Protein AF-F0NGL4-F1 (afdb_monomer)

Sequence (274 aa):
MTRKDKPEYKRVAITIPNTVNWRFNKVSLGVLTHKSWAEIPLKSTKQFIHCVYNGWKVSQQLRLRLVGRKVLVWLTFEKEVEVESRDGNYLSIDVNENNITVAIFEDFKLKELRRYETRLGKIVAKYSSFCNLLSVVSGNYVKKLKERAINALNIAKNTSYLNWKVFLAEQAVHLYVKVVYNELIGDKLRGHQIRGLIGQLALELEKNGFTEEVKKLKDFIVRNRDTLLLLEESYVGSRYSEEDLEEAFTNDAIKVVIELINLLEEVAKSVKLG

Mean predicted aligned error: 18.47 Å

Secondary structure (DSSP, 8-state):
-----S---S--EEEE-SGGGEEE-SSEEEEE-SSSEEEEEPPP-HHHHHHHHTTPEEEEEEEEEEETTEEEEEEEEE--------SS-EEEEEEETTEEEEEEEETTEEEEEEEEE-THHHHHHHHHHHHHHHTTSTHHHHHHHHHHHHHHHHHHHH-S-HHHHHHHHHHHHHHHHHHHHHHHHSS----S-HHHHHHHHHHHHHHTT-HHHHHHHHHHHHHTHHHHHHHHHHHHHHHH-SSPPPHHHHHHHHHHHHHHHHHHHHHHHHHHH-

Foldseek 3Di:
DDDDPDDDDPKDKDKDQFCPQWDDDLQWIWGHDPVGTDTGGDDDDPVSVCLVPVQWDWDGMWMWIDDPPDIDTDTDTDHDDDDPDDQDWDWDWDDDQFWIWTFIDHPNHGPDIDIDGHPNVVVVVVVVVVVLVVCVCVPVVLVVLLVQLVVLLVCLVPDPALLSNLQSLLSSLQSLLQSLCCLQVVDGQDDRQSLVSLVVSLVVCVVVPVVVLSVVSVVLCVVCVVLSVVSSCSNCCSPPPPDGDDPVSSVSNSVSSVVSSVSSVVSSVVSVVD

Radius of gyration: 25.65 Å; Cα contacts (8 Å, |Δi|>4): 329; chains: 1; bounding box: 41×70×64 Å

Nearest PDB structures (foldseek):
  7uwa-assembly1_E  TM=2.187E-01  e=6.803E+00  Citrus x limon

Organism: Saccharolobus islandicus (strain REY15A) (NCBI:txid930945)

pLDDT: mean 76.84, std 15.89, range [34.0, 97.75]

Structure (mmCIF, N/CA/C/O backbone):
data_AF-F0NGL4-F1
#
_entry.id   AF-F0NGL4-F1
#
loop_
_atom_site.group_PDB
_atom_site.id
_atom_site.type_symbol
_atom_site.label_atom_id
_atom_site.label_alt_id
_atom_site.label_comp_id
_atom_site.label_asym_id
_atom_site.label_entity_id
_atom_site.label_seq_id
_atom_site.pdbx_PDB_ins_code
_atom_site.Cartn_x
_atom_site.Cartn_y
_atom_site.Cartn_z
_atom_site.occupancy
_atom_site.B_iso_or_equiv
_atom_site.auth_seq_id
_atom_site.auth_comp_id
_atom_site.auth_asym_id
_atom_site.auth_atom_id
_atom_site.pdbx_PDB_model_num
ATOM 1 N N . MET A 1 1 ? -17.348 9.250 -38.512 1.00 35.72 1 MET A N 1
ATOM 2 C CA . MET A 1 1 ? -17.177 8.763 -37.123 1.00 35.72 1 MET A CA 1
ATOM 3 C C . MET A 1 1 ? -17.418 7.259 -37.102 1.00 35.72 1 MET A C 1
ATOM 5 O O . MET A 1 1 ? -18.562 6.828 -37.101 1.00 35.72 1 MET A O 1
ATOM 9 N N . THR A 1 2 ? -16.365 6.451 -37.184 1.00 36.50 2 THR A N 1
ATOM 10 C CA . THR A 1 2 ? -16.463 4.983 -37.221 1.00 36.50 2 THR A CA 1
ATOM 11 C C . THR A 1 2 ? -16.645 4.453 -35.798 1.00 36.50 2 THR A C 1
ATOM 13 O O . THR A 1 2 ? -15.707 4.465 -35.001 1.00 36.50 2 THR A O 1
ATOM 16 N N . ARG A 1 3 ? -17.868 4.029 -35.458 1.00 37.91 3 ARG A N 1
ATOM 17 C CA . ARG A 1 3 ? -18.163 3.300 -34.215 1.00 37.91 3 ARG A CA 1
ATOM 18 C C . ARG A 1 3 ? -17.377 1.983 -34.228 1.00 37.91 3 ARG A C 1
ATOM 20 O O . ARG A 1 3 ? -17.515 1.196 -35.157 1.00 37.91 3 ARG A O 1
ATOM 27 N N . LYS A 1 4 ? -16.528 1.750 -33.223 1.00 40.75 4 LYS A N 1
ATOM 28 C CA . LYS A 1 4 ? -15.915 0.435 -32.991 1.00 40.75 4 LYS A CA 1
ATOM 29 C C . LYS A 1 4 ? -16.924 -0.441 -32.241 1.00 40.75 4 LYS A C 1
ATOM 31 O O . LYS A 1 4 ? -17.132 -0.242 -31.052 1.00 40.75 4 LYS A O 1
ATOM 36 N N . ASP A 1 5 ? -17.504 -1.418 -32.935 1.00 44.91 5 ASP A N 1
ATOM 37 C CA . ASP A 1 5 ? -18.510 -2.384 -32.443 1.00 44.91 5 ASP A CA 1
ATOM 38 C C . ASP A 1 5 ? -17.991 -3.437 -31.440 1.00 44.91 5 ASP A C 1
ATOM 40 O O . ASP A 1 5 ? -18.655 -4.439 -31.180 1.00 44.91 5 ASP A O 1
ATOM 44 N N . LYS A 1 6 ? -16.790 -3.273 -30.871 1.00 39.03 6 LYS A N 1
ATOM 45 C CA . LYS A 1 6 ? -16.205 -4.278 -29.969 1.00 39.03 6 LYS A CA 1
ATOM 46 C C . LYS A 1 6 ? -15.863 -3.666 -28.612 1.00 39.03 6 LYS A C 1
ATOM 48 O O . LYS A 1 6 ? -15.222 -2.615 -28.587 1.00 39.03 6 LYS A O 1
ATOM 53 N N . PRO A 1 7 ? -16.250 -4.310 -27.494 1.00 42.69 7 PRO A N 1
ATOM 54 C CA . PRO A 1 7 ? -15.932 -3.818 -26.161 1.00 42.69 7 PRO A CA 1
ATOM 55 C C . PRO A 1 7 ? -14.415 -3.751 -25.951 1.00 42.69 7 PRO A C 1
ATOM 57 O O . PRO A 1 7 ? -13.681 -4.694 -26.253 1.00 42.69 7 PRO A O 1
ATOM 60 N N . GLU A 1 8 ? -13.937 -2.631 -25.409 1.00 45.31 8 GLU A N 1
ATOM 61 C CA . GLU A 1 8 ? -12.550 -2.501 -24.965 1.00 45.31 8 GLU A CA 1
ATOM 62 C C . GLU A 1 8 ? -12.368 -3.207 -23.619 1.00 45.31 8 GLU A C 1
ATOM 64 O O . GLU A 1 8 ? -12.746 -2.709 -22.555 1.00 45.31 8 GLU A O 1
ATOM 69 N N . TYR A 1 9 ? -11.757 -4.388 -23.653 1.00 50.78 9 TYR A N 1
ATOM 70 C CA . TYR A 1 9 ? -11.413 -5.127 -22.446 1.00 50.78 9 TYR A CA 1
ATOM 71 C C . TYR A 1 9 ? -10.191 -4.499 -21.762 1.00 50.78 9 TYR A C 1
ATOM 73 O O . TYR A 1 9 ? -9.049 -4.726 -22.155 1.00 50.78 9 TYR A O 1
ATOM 81 N N . LYS A 1 10 ? -10.417 -3.717 -20.699 1.00 46.34 10 LYS A N 1
ATOM 82 C CA . LYS A 1 10 ? -9.337 -3.032 -19.956 1.00 46.34 10 LYS A CA 1
ATOM 83 C C . LYS A 1 10 ? -8.496 -3.963 -19.070 1.00 46.34 10 LYS A C 1
ATOM 85 O O . LYS A 1 10 ? -7.391 -3.590 -18.679 1.00 46.34 10 LYS A O 1
ATOM 90 N N . ARG A 1 11 ? -9.015 -5.143 -18.700 1.00 50.38 11 ARG A N 1
ATOM 91 C CA . ARG A 1 11 ? -8.323 -6.177 -17.904 1.00 50.38 11 ARG A CA 1
ATOM 92 C C . ARG A 1 11 ? -8.868 -7.550 -18.283 1.00 50.38 11 ARG A C 1
ATOM 94 O O . ARG A 1 11 ? -10.053 -7.797 -18.096 1.00 50.38 11 ARG A O 1
ATOM 101 N N . VAL A 1 12 ? -8.006 -8.435 -18.774 1.00 58.78 12 VAL A N 1
ATOM 102 C CA . VAL A 1 12 ? -8.369 -9.817 -19.116 1.00 58.78 12 VAL A CA 1
ATOM 103 C C . VAL A 1 12 ? -7.439 -10.760 -18.364 1.00 58.78 12 VAL A C 1
ATOM 105 O O . VAL A 1 12 ? -6.214 -10.632 -18.455 1.00 58.78 12 VAL A O 1
ATOM 108 N N . ALA A 1 13 ? -8.029 -11.681 -17.605 1.00 60.62 13 ALA A N 1
ATOM 109 C CA . ALA A 1 13 ? -7.340 -12.823 -17.025 1.00 60.62 13 ALA A CA 1
ATOM 110 C C . ALA A 1 13 ? -7.884 -14.085 -17.695 1.00 60.62 13 ALA A C 1
ATOM 112 O O . ALA A 1 13 ? -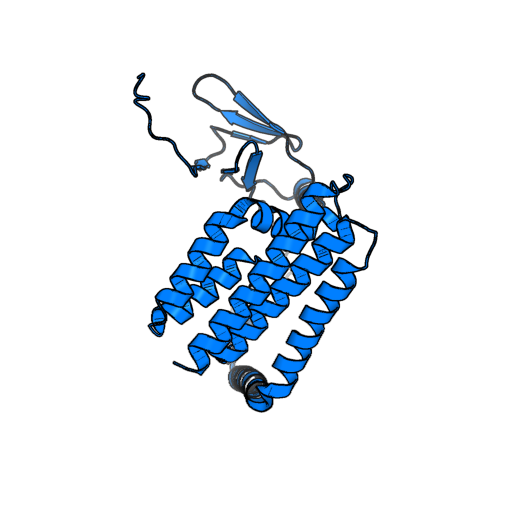9.088 -14.327 -17.671 1.00 60.62 13 ALA A O 1
ATOM 113 N N . ILE A 1 14 ? -7.001 -14.861 -18.313 1.00 74.94 14 ILE A N 1
ATOM 114 C CA . ILE A 1 14 ? -7.350 -16.105 -18.997 1.00 74.94 14 ILE A CA 1
ATOM 115 C C . ILE A 1 14 ? -6.830 -17.242 -18.133 1.00 74.94 14 ILE A C 1
ATOM 117 O O . ILE A 1 14 ? -5.644 -17.289 -17.809 1.00 74.94 14 ILE A O 1
ATOM 121 N N . THR A 1 15 ? -7.727 -18.142 -17.748 1.00 73.50 15 THR A N 1
ATOM 122 C CA . THR A 1 15 ? -7.372 -19.374 -17.045 1.00 73.50 15 THR A CA 1
ATOM 123 C C . THR A 1 15 ? -7.575 -20.531 -18.002 1.00 73.50 15 THR A C 1
ATOM 125 O O . THR A 1 15 ? -8.683 -20.734 -18.490 1.00 73.50 15 THR A O 1
ATOM 128 N N . ILE A 1 16 ? -6.508 -21.273 -18.271 1.00 77.06 16 ILE A N 1
ATOM 129 C CA . ILE A 1 16 ? -6.536 -22.455 -19.124 1.00 77.06 16 ILE A CA 1
ATOM 130 C C . ILE A 1 16 ? -6.366 -23.665 -18.195 1.00 77.06 16 ILE A C 1
ATOM 132 O O . ILE A 1 16 ? -5.309 -23.803 -17.575 1.00 77.06 16 ILE A O 1
ATOM 136 N N . PRO A 1 17 ? -7.415 -24.489 -18.011 1.00 66.00 17 PRO A N 1
ATOM 137 C CA . PRO A 1 17 ? -7.450 -25.504 -16.958 1.00 66.00 17 PRO A CA 1
ATOM 138 C C . PRO A 1 17 ? -6.704 -26.797 -17.310 1.00 66.00 17 PRO A C 1
ATOM 140 O O . PRO A 1 17 ? -6.538 -27.640 -16.438 1.00 66.00 17 PRO A O 1
ATOM 143 N N . ASN A 1 18 ? -6.287 -26.976 -18.565 1.00 72.19 18 ASN A N 1
ATOM 144 C CA . ASN A 1 18 ? -5.604 -28.179 -19.030 1.00 72.19 18 ASN A CA 1
ATOM 145 C C . ASN A 1 18 ? -4.421 -27.837 -19.937 1.00 72.19 18 ASN A C 1
ATOM 147 O O . ASN A 1 18 ? -4.346 -26.742 -20.487 1.00 72.19 18 ASN A O 1
ATOM 151 N N . THR A 1 19 ? -3.523 -28.798 -20.133 1.00 71.25 19 THR A N 1
ATOM 152 C CA . THR A 1 19 ? -2.309 -28.674 -20.958 1.00 71.25 19 THR A CA 1
ATOM 153 C C . THR A 1 19 ? -2.557 -28.850 -22.459 1.00 71.25 19 THR A C 1
ATOM 155 O O . THR A 1 19 ? -1.617 -28.837 -23.243 1.00 71.25 19 THR A O 1
ATOM 158 N N . VAL A 1 20 ? -3.811 -29.002 -22.901 1.00 73.12 20 VAL A N 1
ATOM 159 C CA . VAL A 1 20 ? -4.135 -29.195 -24.329 1.00 73.12 20 VAL A CA 1
ATOM 160 C C . VAL A 1 20 ? -3.912 -27.904 -25.117 1.00 73.12 20 VAL A C 1
ATOM 162 O O . VAL A 1 20 ? -3.427 -27.922 -26.245 1.00 73.12 20 VAL A O 1
ATOM 165 N N . ASN A 1 21 ? -4.233 -26.767 -24.500 1.00 81.00 21 ASN A N 1
ATOM 166 C CA . ASN A 1 21 ? -4.223 -25.463 -25.160 1.00 81.00 21 ASN A CA 1
ATOM 167 C C . ASN A 1 21 ? -2.981 -24.624 -24.828 1.00 81.00 21 ASN A C 1
ATOM 169 O O . ASN A 1 21 ? -2.943 -23.432 -25.138 1.00 81.00 21 ASN A O 1
ATOM 173 N N . TRP A 1 22 ? -1.973 -25.215 -24.181 1.00 87.88 22 TRP A N 1
ATOM 174 C CA . TRP A 1 22 ? -0.708 -24.545 -23.902 1.00 87.88 22 TRP A CA 1
ATOM 175 C C . TRP A 1 22 ? 0.440 -25.540 -23.693 1.00 87.88 22 TRP A C 1
ATOM 177 O O . TRP A 1 22 ? 0.233 -26.680 -23.298 1.00 87.88 22 TRP A O 1
ATOM 187 N N . ARG A 1 23 ? 1.672 -25.096 -23.939 1.00 86.62 23 ARG A N 1
ATOM 188 C CA . ARG A 1 23 ? 2.902 -25.873 -23.758 1.00 86.62 23 ARG A CA 1
ATOM 189 C C . ARG A 1 23 ? 3.980 -25.020 -23.105 1.00 86.62 23 ARG A C 1
ATOM 191 O O . ARG A 1 23 ? 4.017 -23.808 -23.296 1.00 86.62 23 ARG A O 1
ATOM 198 N N . PHE A 1 24 ? 4.880 -25.656 -22.369 1.00 87.12 24 PHE A N 1
ATOM 199 C CA . PHE A 1 24 ? 5.972 -24.993 -21.662 1.00 87.12 24 PHE A CA 1
ATOM 200 C C . PHE A 1 24 ? 7.291 -25.711 -21.944 1.00 87.12 24 PHE A C 1
ATOM 202 O O . PHE A 1 24 ? 7.381 -26.922 -21.758 1.00 87.12 24 PHE A O 1
ATOM 209 N N . ASN A 1 25 ? 8.314 -24.971 -22.381 1.00 83.25 25 ASN A N 1
ATOM 210 C CA . ASN A 1 25 ? 9.628 -25.525 -22.742 1.00 83.25 25 ASN A CA 1
ATOM 211 C C . ASN A 1 25 ? 10.786 -24.897 -21.937 1.00 83.25 25 ASN A C 1
ATOM 213 O O . ASN A 1 25 ? 11.929 -24.913 -22.387 1.00 83.25 25 ASN A O 1
ATOM 217 N N . LYS A 1 26 ? 10.497 -24.344 -20.746 1.00 81.25 26 LYS A N 1
ATOM 218 C CA . LYS A 1 26 ? 11.445 -23.655 -19.839 1.00 81.25 26 LYS A CA 1
ATOM 219 C C . LYS A 1 26 ? 11.978 -22.301 -20.323 1.00 81.25 26 LYS A C 1
ATOM 221 O O . LYS A 1 26 ? 12.468 -21.541 -19.496 1.00 81.25 26 LYS A O 1
ATOM 226 N N . VAL A 1 27 ? 11.851 -21.976 -21.607 1.00 81.44 27 VAL A N 1
ATOM 227 C CA . VAL A 1 27 ? 12.314 -20.703 -22.195 1.00 81.44 27 VAL A CA 1
ATOM 228 C C . VAL A 1 27 ? 11.134 -19.853 -22.666 1.00 81.44 27 VAL A C 1
ATOM 230 O O . VAL A 1 27 ? 11.129 -18.631 -22.530 1.00 81.44 27 VAL A O 1
ATOM 233 N N . SER A 1 28 ? 10.095 -20.505 -23.169 1.00 86.44 28 SER A N 1
ATOM 234 C CA . SER A 1 28 ? 8.857 -19.907 -23.634 1.00 86.44 28 SER A CA 1
ATOM 235 C C . SER A 1 28 ? 7.641 -20.716 -23.190 1.00 86.44 28 SER A C 1
ATOM 237 O O . SER A 1 28 ? 7.706 -21.881 -22.771 1.00 86.44 28 SER A O 1
ATOM 239 N N . LEU A 1 29 ? 6.506 -20.039 -23.266 1.00 88.81 29 LEU A N 1
ATOM 240 C CA . LEU A 1 29 ? 5.182 -20.585 -23.075 1.00 88.81 29 LEU A CA 1
ATOM 241 C C . LEU A 1 29 ? 4.417 -20.455 -24.393 1.00 88.81 29 LEU A C 1
ATOM 243 O O . LEU A 1 29 ? 4.110 -19.346 -24.824 1.00 88.81 29 LEU A O 1
ATOM 247 N N . GLY A 1 30 ? 4.088 -21.579 -25.016 1.00 88.19 30 GLY A N 1
ATOM 248 C CA . GLY A 1 30 ? 3.226 -21.610 -26.190 1.00 88.19 30 GLY A CA 1
ATOM 249 C C . GLY A 1 30 ? 1.765 -21.672 -25.764 1.00 88.19 30 GLY A C 1
ATOM 250 O O . GLY A 1 30 ? 1.402 -22.524 -24.962 1.00 88.19 30 GLY A O 1
ATOM 251 N N . VAL A 1 31 ? 0.911 -20.810 -26.305 1.00 87.94 31 VAL A N 1
ATOM 252 C CA . VAL A 1 31 ? -0.542 -20.822 -26.064 1.00 87.94 31 VAL A CA 1
ATOM 253 C C . VAL A 1 31 ? -1.256 -20.999 -27.397 1.00 87.94 31 VAL A C 1
ATOM 255 O O . VAL A 1 31 ? -0.965 -20.283 -28.358 1.00 87.94 31 VAL A O 1
ATOM 258 N N . LEU A 1 32 ? -2.186 -21.949 -27.476 1.00 84.56 32 LEU A 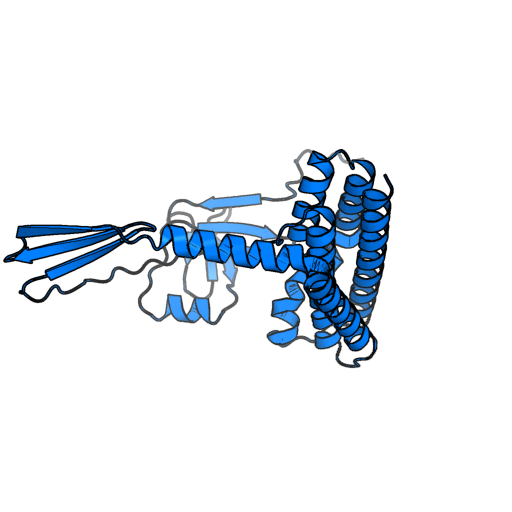N 1
ATOM 259 C CA . LEU A 1 32 ? -2.946 -22.205 -28.693 1.00 84.56 32 LEU A CA 1
ATOM 260 C C . LEU A 1 32 ? -4.019 -21.126 -28.865 1.00 84.56 32 LEU A C 1
ATOM 262 O O . LEU A 1 32 ? -4.901 -20.957 -28.024 1.00 84.56 32 LEU A O 1
ATOM 266 N N . THR A 1 33 ? -3.947 -20.387 -29.969 1.00 80.94 33 THR A N 1
ATOM 267 C CA . THR A 1 33 ? -4.985 -19.432 -30.371 1.00 80.94 33 THR A CA 1
ATOM 268 C C . THR A 1 33 ? -5.794 -19.991 -31.540 1.00 80.94 33 THR A C 1
ATOM 270 O O . THR A 1 33 ? -5.371 -20.933 -32.202 1.00 80.94 33 THR A O 1
ATOM 273 N N . HIS A 1 34 ? -6.930 -19.363 -31.852 1.00 75.56 34 HIS A N 1
ATOM 274 C CA . HIS A 1 34 ? -7.773 -19.723 -33.002 1.00 75.56 34 HIS A CA 1
ATOM 275 C C . HIS A 1 34 ? -7.065 -19.675 -34.373 1.00 75.56 34 HIS A C 1
ATOM 277 O O . HIS A 1 34 ? -7.623 -20.170 -35.347 1.00 75.56 34 HIS A O 1
ATOM 283 N N . LYS A 1 35 ? -5.879 -19.053 -34.475 1.00 78.38 35 LYS A N 1
ATOM 284 C CA . LYS A 1 35 ? -5.096 -18.977 -35.721 1.00 78.38 35 LYS A CA 1
ATOM 285 C C . LYS A 1 35 ? -3.851 -19.852 -35.681 1.00 78.38 35 LYS A C 1
ATOM 287 O O . LYS A 1 35 ? -3.555 -20.540 -36.648 1.00 78.38 35 LYS A O 1
ATOM 292 N N . SER A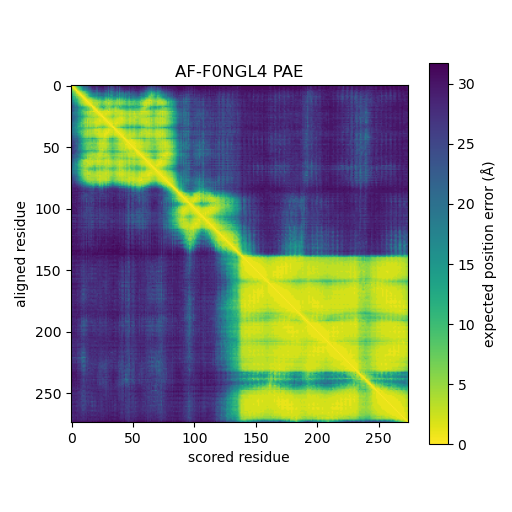 1 36 ? -3.100 -19.780 -34.587 1.00 82.12 36 SER A N 1
ATOM 293 C CA . SER A 1 36 ? -1.810 -20.456 -34.452 1.00 82.12 36 SER A CA 1
ATOM 294 C C . SER A 1 36 ? -1.355 -20.519 -32.994 1.00 82.12 36 SER A C 1
ATOM 296 O O . SER A 1 36 ? -1.944 -19.900 -32.103 1.00 82.12 36 SER A O 1
ATOM 298 N N . TRP A 1 37 ? -0.259 -21.230 -32.750 1.00 86.38 37 TRP A N 1
ATOM 299 C CA . TRP A 1 37 ? 0.482 -21.121 -31.498 1.00 86.38 37 TRP A CA 1
ATOM 300 C C . TRP A 1 37 ? 1.083 -19.719 -31.353 1.00 86.38 37 TRP A C 1
ATOM 302 O O . TRP A 1 37 ? 1.728 -19.217 -32.274 1.00 86.38 37 TRP A O 1
ATOM 312 N N . ALA A 1 38 ? 0.860 -19.096 -30.199 1.00 85.81 38 ALA A N 1
ATOM 313 C CA . ALA A 1 38 ? 1.510 -17.861 -29.789 1.00 85.81 38 ALA A CA 1
ATOM 314 C C . ALA A 1 38 ? 2.587 -18.191 -28.751 1.00 85.81 38 ALA A C 1
ATOM 316 O O . ALA A 1 38 ? 2.272 -18.717 -27.685 1.00 85.81 38 ALA A O 1
ATOM 317 N N . GLU A 1 39 ? 3.846 -17.897 -29.066 1.00 88.00 39 GLU A N 1
ATOM 318 C CA . GLU A 1 39 ? 4.974 -18.117 -28.159 1.00 88.00 39 GLU A CA 1
ATOM 319 C C . GLU A 1 39 ? 5.220 -16.868 -27.307 1.00 88.00 39 GLU A C 1
ATOM 321 O O . GLU A 1 39 ? 5.426 -15.769 -27.822 1.00 88.00 39 GLU A O 1
ATOM 326 N N . ILE A 1 40 ? 5.196 -17.045 -25.988 1.00 86.94 40 ILE A N 1
ATOM 327 C CA . ILE A 1 40 ? 5.450 -16.001 -24.997 1.00 86.94 40 ILE A CA 1
ATOM 328 C C . ILE A 1 40 ? 6.812 -16.297 -24.357 1.00 86.94 40 ILE A C 1
ATOM 330 O O . ILE A 1 40 ? 6.913 -17.258 -23.588 1.00 86.94 40 ILE A O 1
ATOM 334 N N . PRO A 1 41 ? 7.869 -15.520 -24.648 1.00 84.69 41 PRO A N 1
ATOM 335 C CA . PRO A 1 41 ? 9.164 -15.712 -24.006 1.00 84.69 41 PRO A CA 1
ATOM 336 C C . PRO A 1 41 ? 9.061 -15.404 -22.510 1.00 84.69 41 PRO A C 1
ATOM 338 O O . PRO A 1 41 ? 8.441 -14.418 -22.101 1.00 84.69 41 PRO A O 1
ATOM 341 N N . LEU A 1 42 ? 9.665 -16.255 -21.683 1.00 83.81 42 LEU A N 1
ATOM 342 C CA . LEU A 1 42 ? 9.654 -16.104 -20.233 1.00 83.81 42 LEU A CA 1
ATOM 343 C C . LEU A 1 42 ? 10.927 -15.401 -19.768 1.00 83.81 42 LEU A C 1
ATOM 345 O O . LEU A 1 42 ? 12.035 -15.746 -20.171 1.00 83.81 42 LEU A O 1
ATOM 349 N N . LYS A 1 43 ? 10.771 -14.424 -18.871 1.00 80.56 43 LYS A N 1
ATOM 350 C CA . LYS A 1 43 ? 11.907 -13.799 -18.193 1.00 80.56 43 LYS A CA 1
ATOM 351 C C . LYS A 1 43 ? 12.319 -14.670 -17.007 1.00 80.56 43 LYS A C 1
ATOM 353 O O . LYS A 1 43 ? 11.527 -14.885 -16.089 1.00 80.56 43 LYS A O 1
ATOM 358 N N . SER A 1 44 ? 13.557 -15.151 -17.020 1.00 70.81 44 SER A N 1
ATOM 359 C CA . SER A 1 44 ? 14.098 -15.993 -15.953 1.00 70.81 44 SER A CA 1
ATOM 360 C C . SER A 1 44 ? 14.270 -15.211 -14.649 1.00 70.81 44 SER A C 1
ATOM 362 O O . SER A 1 44 ? 14.876 -14.143 -14.619 1.00 70.81 44 SER A O 1
ATOM 364 N N . THR A 1 45 ? 13.768 -15.769 -13.548 1.00 76.62 45 THR A N 1
ATOM 365 C CA . THR A 1 45 ? 14.009 -15.291 -12.177 1.00 76.62 45 THR A CA 1
ATOM 366 C C . THR A 1 45 ? 14.739 -16.371 -11.378 1.00 76.62 45 THR A C 1
ATOM 368 O O . THR A 1 45 ? 14.686 -17.550 -11.729 1.00 76.62 45 THR A O 1
ATOM 371 N N . LYS A 1 46 ? 15.398 -16.012 -10.265 1.00 73.06 46 LYS A N 1
ATOM 372 C CA . LYS A 1 46 ? 16.069 -17.007 -9.399 1.00 73.06 46 LYS A CA 1
ATOM 373 C C . LYS A 1 46 ? 15.105 -18.097 -8.907 1.00 73.06 46 LYS A C 1
ATOM 375 O O . LYS A 1 46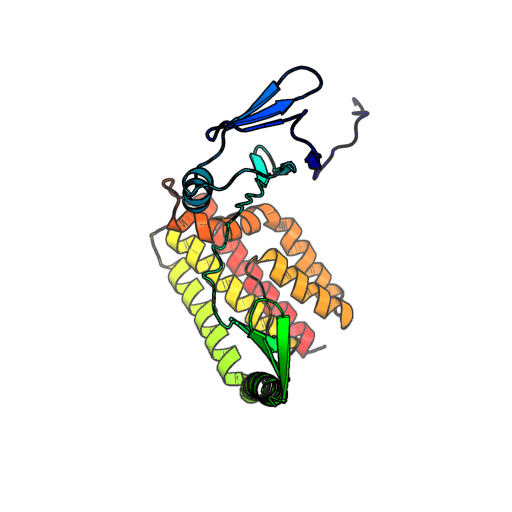 ? 15.462 -19.270 -8.890 1.00 73.06 46 LYS A O 1
ATOM 380 N N . GLN A 1 47 ? 13.877 -17.713 -8.555 1.00 74.44 47 GLN A N 1
ATOM 381 C CA . GLN A 1 47 ? 12.818 -18.640 -8.139 1.00 74.44 47 GLN A CA 1
ATOM 382 C C . GLN A 1 47 ? 12.377 -19.553 -9.289 1.00 74.44 47 GLN A C 1
ATOM 384 O O . GLN A 1 47 ? 12.239 -20.755 -9.094 1.00 74.44 47 GLN A O 1
ATOM 389 N N . PHE A 1 48 ? 12.222 -19.004 -10.498 1.00 78.12 48 PHE A N 1
ATOM 390 C CA . PHE A 1 48 ? 11.890 -19.786 -11.688 1.00 78.12 48 PHE A CA 1
ATOM 391 C C . PHE A 1 48 ? 12.951 -20.853 -11.982 1.00 78.12 48 PHE A C 1
ATOM 393 O O . PHE A 1 48 ? 12.610 -22.017 -12.167 1.00 78.12 48 PHE A O 1
ATOM 400 N N . ILE A 1 49 ? 14.234 -20.481 -11.943 1.00 79.69 49 ILE A N 1
ATOM 401 C CA . ILE A 1 49 ? 15.353 -21.416 -12.130 1.00 79.69 49 ILE A CA 1
ATOM 402 C C . ILE A 1 49 ? 15.320 -22.505 -11.048 1.00 79.69 49 ILE A C 1
ATOM 404 O O . ILE A 1 49 ? 15.398 -23.688 -11.368 1.00 79.69 49 ILE A O 1
ATOM 408 N N . HIS A 1 50 ? 15.137 -22.133 -9.778 1.00 79.00 50 HIS A N 1
ATOM 409 C CA . HIS A 1 50 ? 15.051 -23.102 -8.685 1.00 79.00 50 HIS A CA 1
ATOM 410 C C . HIS A 1 50 ? 13.942 -24.140 -8.918 1.00 79.00 50 HIS A C 1
ATOM 412 O O . HIS A 1 50 ? 14.196 -25.336 -8.805 1.00 79.00 50 HIS A O 1
ATOM 418 N N . CYS A 1 51 ? 12.733 -23.711 -9.289 1.00 78.56 51 CYS A N 1
ATOM 419 C CA . CYS A 1 51 ? 11.633 -24.639 -9.551 1.00 78.56 51 CYS A CA 1
ATOM 420 C C . CYS A 1 51 ? 11.913 -25.525 -10.777 1.00 78.56 51 CYS A C 1
ATOM 422 O O . CYS A 1 51 ? 11.791 -26.744 -10.700 1.00 78.56 51 CYS A O 1
ATOM 424 N N . VAL A 1 52 ? 12.360 -24.936 -11.890 1.00 80.75 52 VAL A N 1
ATOM 425 C CA . VAL A 1 52 ? 12.587 -25.653 -13.157 1.00 80.75 52 VAL A CA 1
ATOM 426 C C . VAL A 1 52 ? 13.677 -26.729 -13.061 1.00 80.75 52 VAL A C 1
ATOM 428 O O . VAL A 1 52 ? 13.592 -27.733 -13.774 1.00 80.75 52 VAL A O 1
ATOM 431 N N . TYR A 1 53 ? 14.688 -26.540 -12.208 1.00 81.06 53 TYR A N 1
ATOM 432 C CA . TYR A 1 53 ? 15.838 -27.447 -12.116 1.00 81.06 53 TYR A CA 1
ATOM 433 C C . TYR A 1 53 ? 15.857 -28.351 -10.868 1.00 81.06 53 TYR A C 1
ATOM 435 O O . TYR A 1 53 ? 16.588 -29.335 -10.879 1.00 81.06 53 TYR A O 1
ATOM 443 N N . ASN A 1 54 ? 15.026 -28.119 -9.839 1.00 79.38 54 ASN A N 1
ATOM 444 C CA . ASN A 1 54 ? 15.011 -28.939 -8.605 1.00 79.38 54 ASN A CA 1
ATOM 445 C C . ASN A 1 54 ? 13.905 -30.008 -8.544 1.00 79.38 54 ASN A C 1
ATOM 447 O O . ASN A 1 54 ? 13.380 -30.327 -7.469 1.00 79.38 54 ASN A O 1
ATOM 451 N N . GLY A 1 55 ? 13.560 -30.581 -9.698 1.00 76.00 55 GLY A N 1
ATOM 452 C CA . GLY A 1 55 ? 12.622 -31.704 -9.790 1.00 76.00 55 GLY A CA 1
ATOM 453 C C . GLY A 1 55 ? 11.152 -31.329 -9.588 1.00 76.00 55 GLY A C 1
ATOM 454 O O . GLY A 1 55 ? 10.352 -32.200 -9.266 1.00 76.00 55 GLY A O 1
ATOM 455 N N . TRP A 1 56 ? 10.787 -30.056 -9.759 1.00 84.62 56 TRP A N 1
ATOM 456 C CA . TRP A 1 56 ? 9.387 -29.639 -9.770 1.00 84.62 56 TRP A CA 1
ATOM 457 C C . TRP A 1 56 ? 8.795 -29.797 -11.173 1.00 84.62 56 TRP A C 1
ATOM 459 O O . TRP A 1 56 ? 9.440 -29.479 -12.175 1.00 84.62 56 TRP A O 1
ATOM 469 N N . LYS A 1 57 ? 7.547 -30.253 -11.252 1.00 85.25 57 LYS A N 1
ATOM 470 C CA . LYS A 1 57 ? 6.750 -30.329 -12.481 1.00 85.25 57 LYS A CA 1
ATOM 471 C C . LYS A 1 57 ? 5.776 -29.156 -12.519 1.00 85.25 57 LYS A C 1
ATOM 473 O O . LYS A 1 57 ? 5.302 -28.707 -11.483 1.00 85.25 57 LYS A O 1
ATOM 478 N N . VAL A 1 58 ? 5.484 -28.633 -13.704 1.00 84.19 58 VAL A N 1
ATOM 479 C CA . VAL A 1 58 ? 4.456 -27.592 -13.841 1.00 84.19 58 VAL A CA 1
ATOM 480 C C . VAL A 1 58 ? 3.082 -28.249 -13.734 1.00 84.19 58 VAL A C 1
ATOM 482 O O . VAL A 1 58 ? 2.854 -29.286 -14.357 1.00 84.19 58 VAL A O 1
ATOM 485 N N . SER A 1 59 ? 2.180 -27.656 -12.956 1.00 81.94 59 SER A N 1
ATOM 486 C CA . SER A 1 59 ? 0.810 -28.141 -12.831 1.00 81.94 59 SER A CA 1
ATOM 487 C C . SER A 1 59 ? 0.003 -27.897 -14.110 1.00 81.94 59 SER A C 1
ATOM 489 O O . SER A 1 59 ? 0.419 -27.183 -15.024 1.00 81.94 59 SER A O 1
ATOM 491 N N . GLN A 1 60 ? -1.185 -28.496 -14.191 1.00 79.75 60 GLN A N 1
ATOM 492 C CA . GLN A 1 60 ? -2.018 -28.446 -15.398 1.00 79.75 60 GLN A CA 1
ATOM 493 C C . GLN A 1 60 ? -2.641 -27.069 -15.672 1.00 79.75 60 GLN A C 1
ATOM 495 O O . GLN A 1 60 ? -3.104 -26.808 -16.787 1.00 79.75 60 GLN A O 1
ATOM 500 N N . GLN A 1 61 ? -2.658 -26.188 -14.669 1.00 79.62 61 GLN A N 1
ATOM 501 C CA . GLN A 1 61 ? -3.321 -24.897 -14.751 1.00 79.62 61 GLN A CA 1
ATOM 502 C C . GLN A 1 61 ? -2.344 -23.798 -15.167 1.00 79.62 61 GLN A C 1
ATOM 504 O O . GLN A 1 61 ? -1.372 -23.505 -14.472 1.00 79.62 61 GLN A O 1
ATOM 509 N N . LEU A 1 62 ? -2.691 -23.096 -16.243 1.00 82.69 62 LEU A N 1
ATOM 510 C CA . LEU A 1 62 ? -2.026 -21.868 -16.655 1.00 82.69 62 LEU A CA 1
ATOM 511 C C . LEU A 1 62 ? -2.948 -20.674 -16.415 1.00 82.69 62 LEU A C 1
ATOM 513 O O . LEU A 1 62 ? -4.110 -20.673 -16.832 1.00 82.69 62 LEU A O 1
ATOM 517 N N . ARG A 1 63 ? -2.423 -19.619 -15.785 1.00 82.75 63 ARG A N 1
ATOM 518 C CA . ARG A 1 63 ? -3.115 -18.328 -15.704 1.00 82.75 63 ARG A CA 1
ATOM 519 C C . ARG A 1 63 ? -2.288 -17.240 -16.366 1.00 82.75 63 ARG A C 1
ATOM 521 O O . ARG A 1 63 ? -1.113 -17.051 -16.056 1.00 82.75 63 ARG A O 1
ATOM 528 N N . LEU A 1 64 ? -2.939 -16.501 -17.252 1.00 83.88 64 LEU A N 1
ATOM 529 C CA . LEU A 1 64 ? -2.360 -15.390 -17.991 1.00 83.88 64 LEU A CA 1
ATOM 530 C C . LEU A 1 64 ? -3.103 -14.116 -17.646 1.00 83.88 64 LEU A C 1
ATOM 532 O O . LEU A 1 64 ? -4.335 -14.095 -17.598 1.00 83.88 64 LEU A O 1
ATOM 536 N N . ARG A 1 65 ? -2.362 -13.030 -17.465 1.00 81.56 65 ARG A N 1
ATOM 537 C CA . ARG A 1 65 ? -2.943 -11.703 -17.296 1.00 81.56 65 ARG A CA 1
ATOM 538 C C . ARG A 1 65 ? -2.254 -10.707 -18.206 1.00 81.56 65 ARG A C 1
ATOM 540 O O . ARG A 1 65 ? -1.050 -10.494 -18.110 1.00 81.56 65 ARG A O 1
ATOM 547 N N . LEU A 1 66 ? -3.042 -10.059 -19.054 1.00 76.56 66 LEU A N 1
ATOM 548 C CA . LEU A 1 66 ? -2.567 -8.958 -19.885 1.00 76.56 66 LEU A CA 1
ATOM 549 C C . LEU A 1 66 ? -2.402 -7.695 -19.035 1.00 76.56 66 LEU A C 1
ATOM 551 O O . LEU A 1 66 ? -3.332 -7.267 -18.345 1.00 76.56 66 LEU A O 1
ATOM 555 N N . VAL A 1 67 ? -1.208 -7.105 -19.088 1.00 74.25 67 VAL A N 1
ATOM 556 C CA . VAL A 1 67 ? -0.857 -5.843 -18.428 1.00 74.25 67 VAL A CA 1
ATOM 557 C C . VAL A 1 67 ? -0.132 -4.963 -19.449 1.00 74.25 67 VAL A C 1
ATOM 559 O O . VAL A 1 67 ? 1.073 -5.083 -19.665 1.00 74.25 67 VAL A O 1
ATOM 562 N N . GLY A 1 68 ? -0.885 -4.092 -20.125 1.00 74.44 68 GLY A N 1
ATOM 563 C CA . GLY A 1 68 ? -0.356 -3.265 -21.213 1.00 74.44 68 GLY A CA 1
ATOM 564 C C . GLY A 1 68 ? 0.127 -4.123 -22.387 1.00 74.44 68 GLY A C 1
ATOM 565 O O . GLY A 1 68 ? -0.640 -4.913 -22.930 1.00 74.44 68 GLY A O 1
ATOM 566 N N . ARG A 1 69 ? 1.405 -3.978 -22.763 1.00 76.12 69 ARG A N 1
ATOM 567 C CA . ARG A 1 69 ? 2.072 -4.798 -23.797 1.00 76.12 69 ARG A CA 1
ATOM 568 C C . ARG A 1 69 ? 2.729 -6.071 -23.245 1.00 76.12 69 ARG A C 1
ATOM 570 O O . ARG A 1 69 ? 3.321 -6.824 -24.010 1.00 76.12 69 ARG A O 1
ATOM 577 N N . LYS A 1 70 ? 2.658 -6.302 -21.930 1.00 76.62 70 LYS A N 1
ATOM 578 C CA . LYS A 1 70 ? 3.259 -7.455 -21.248 1.00 76.62 70 LYS A CA 1
ATOM 579 C C . LYS A 1 70 ? 2.180 -8.466 -20.862 1.00 76.62 70 LYS A C 1
ATOM 581 O O . LYS A 1 70 ? 1.024 -8.112 -20.616 1.00 76.62 70 LYS A O 1
ATOM 586 N N . VAL A 1 71 ? 2.580 -9.728 -20.759 1.00 81.69 71 VAL A N 1
ATOM 587 C CA . VAL A 1 71 ? 1.744 -10.802 -20.220 1.00 81.69 71 VAL A CA 1
ATOM 588 C C . VAL A 1 71 ? 2.388 -11.298 -18.933 1.00 81.69 71 VAL A C 1
ATOM 590 O O . VAL A 1 71 ? 3.536 -11.731 -18.936 1.00 81.69 71 VAL A O 1
ATOM 593 N N . LEU A 1 72 ? 1.652 -11.221 -17.826 1.00 82.25 72 LEU A N 1
ATOM 594 C CA . LEU A 1 72 ? 2.021 -11.898 -16.591 1.00 82.25 72 LEU A CA 1
ATOM 595 C C . LEU A 1 72 ? 1.602 -13.359 -16.700 1.00 82.25 72 LEU A C 1
ATOM 597 O O . LEU A 1 72 ? 0.428 -13.660 -16.937 1.00 82.25 72 LEU A O 1
ATOM 601 N N . VAL A 1 73 ? 2.575 -14.243 -16.519 1.00 83.56 73 VAL A N 1
ATOM 602 C CA . VAL A 1 73 ? 2.395 -15.690 -16.555 1.00 83.56 73 VAL A CA 1
ATOM 603 C C . VAL A 1 73 ? 2.491 -16.219 -15.131 1.00 83.56 73 VAL A C 1
ATOM 605 O O . VAL A 1 73 ? 3.510 -16.036 -14.467 1.00 83.56 73 VAL A O 1
ATOM 608 N N . TRP A 1 74 ? 1.445 -16.897 -14.669 1.00 83.44 74 TRP A N 1
ATOM 609 C CA . TRP A 1 74 ? 1.480 -17.661 -13.428 1.00 83.44 74 TRP A CA 1
ATOM 610 C C . TRP A 1 74 ? 1.554 -19.149 -13.752 1.00 83.44 74 TRP A C 1
ATOM 612 O O . TRP A 1 74 ? 0.594 -19.727 -14.268 1.00 83.44 74 TRP A O 1
ATOM 622 N N . LEU A 1 75 ? 2.707 -19.738 -13.436 1.00 83.06 75 LEU A N 1
ATOM 623 C CA . LEU A 1 75 ? 2.948 -21.176 -13.465 1.00 83.06 75 LEU A CA 1
ATOM 624 C C . LEU A 1 75 ? 2.957 -21.689 -12.030 1.00 83.06 75 LEU A C 1
ATOM 626 O O . LEU A 1 75 ? 3.729 -21.202 -11.202 1.00 83.06 75 LEU A O 1
ATOM 630 N N . THR A 1 76 ? 2.117 -22.675 -11.751 1.00 80.62 76 THR A N 1
ATOM 631 C CA . THR A 1 76 ? 2.171 -23.414 -10.492 1.00 80.62 76 THR A CA 1
ATOM 632 C C . THR A 1 76 ? 3.106 -24.602 -10.676 1.00 80.62 76 THR A C 1
ATOM 634 O O . THR A 1 76 ? 3.035 -25.297 -11.687 1.00 80.62 76 THR A O 1
ATOM 637 N N . PHE A 1 77 ? 4.001 -24.816 -9.717 1.00 83.81 77 PHE A N 1
ATOM 638 C CA . PHE A 1 77 ? 4.939 -25.933 -9.709 1.00 83.81 77 PHE A CA 1
ATOM 639 C C . PHE A 1 77 ? 4.582 -26.882 -8.566 1.00 83.81 77 PHE A C 1
ATOM 641 O O . PHE A 1 77 ? 4.342 -26.439 -7.446 1.00 83.81 77 PHE A O 1
ATOM 648 N N . GLU A 1 78 ? 4.579 -28.176 -8.852 1.00 82.50 78 GLU A N 1
ATOM 649 C CA . GLU A 1 78 ? 4.241 -29.260 -7.934 1.00 82.50 78 GLU A CA 1
ATOM 650 C C . GLU A 1 78 ? 5.394 -30.267 -7.905 1.00 82.50 78 GLU A C 1
ATOM 652 O O . GLU A 1 78 ? 6.028 -30.548 -8.926 1.00 82.50 78 GLU A O 1
ATOM 657 N N . LYS A 1 79 ? 5.704 -30.792 -6.721 1.00 83.62 79 LYS A N 1
ATOM 658 C CA . LYS A 1 79 ? 6.738 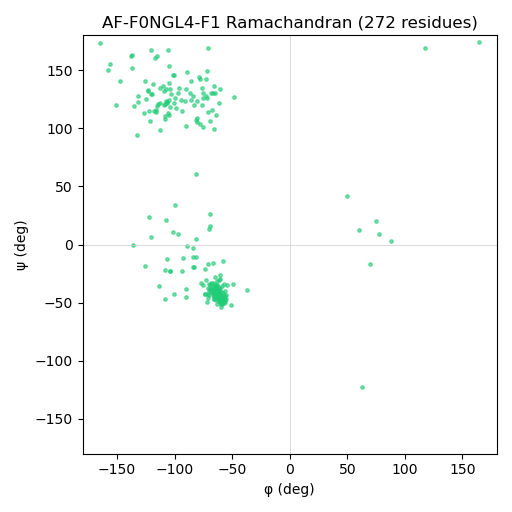-31.808 -6.529 1.00 83.62 79 LYS A CA 1
ATOM 659 C C . LYS A 1 79 ? 6.191 -32.887 -5.612 1.00 83.62 79 LYS A C 1
ATOM 661 O O . LYS A 1 79 ? 5.860 -32.608 -4.464 1.00 83.62 79 LYS A O 1
ATOM 666 N N . GLU A 1 80 ? 6.121 -34.104 -6.128 1.00 75.38 80 GLU A N 1
ATOM 667 C CA . GLU A 1 80 ? 5.886 -35.284 -5.306 1.00 75.38 80 GLU A CA 1
ATOM 668 C C . GLU A 1 80 ? 7.178 -35.614 -4.560 1.00 75.38 80 GLU A C 1
ATOM 670 O O . GLU A 1 80 ? 8.269 -35.626 -5.138 1.00 75.38 80 GLU A O 1
ATOM 675 N N . VAL A 1 81 ? 7.054 -35.816 -3.254 1.00 74.69 81 VAL A N 1
ATOM 676 C CA . VAL A 1 81 ? 8.153 -36.221 -2.384 1.00 74.69 81 VAL A CA 1
ATOM 677 C C . VAL A 1 81 ? 7.717 -37.529 -1.754 1.00 74.69 81 VAL A C 1
ATOM 679 O O . VAL A 1 81 ? 6.829 -37.538 -0.904 1.00 74.69 81 VAL A O 1
ATOM 682 N N . GLU A 1 82 ? 8.314 -38.629 -2.203 1.00 59.94 82 GLU A N 1
ATOM 683 C CA . GLU A 1 82 ? 8.178 -39.904 -1.511 1.00 59.94 82 GLU A CA 1
ATOM 684 C C . GLU A 1 82 ? 8.900 -39.785 -0.171 1.00 59.94 82 GLU A C 1
ATOM 686 O O . GLU A 1 82 ? 10.105 -39.534 -0.100 1.00 59.94 82 GLU A O 1
ATOM 691 N N . VAL A 1 83 ? 8.133 -39.891 0.908 1.00 53.50 83 VAL A N 1
ATOM 692 C CA . VAL A 1 83 ? 8.682 -39.981 2.254 1.00 53.50 83 VAL A CA 1
ATOM 693 C C . VAL A 1 83 ? 8.883 -41.465 2.524 1.00 53.50 83 VAL A C 1
ATOM 695 O O . VAL A 1 83 ? 7.920 -42.174 2.802 1.00 53.50 83 VAL A O 1
ATOM 698 N N . GLU A 1 84 ? 10.120 -41.951 2.417 1.00 49.19 84 GLU A N 1
ATOM 699 C CA . GLU A 1 84 ? 10.461 -43.287 2.907 1.00 49.19 84 GLU A CA 1
ATOM 700 C C . GLU A 1 84 ? 10.312 -43.310 4.435 1.00 49.19 84 GLU A C 1
ATOM 702 O O . GLU A 1 84 ? 11.171 -42.846 5.191 1.00 49.19 84 GLU A O 1
ATOM 707 N N . SER A 1 85 ? 9.183 -43.834 4.902 1.00 51.41 85 SER A N 1
ATOM 708 C CA . SER A 1 85 ? 8.971 -44.191 6.301 1.00 51.41 85 SER A CA 1
ATOM 709 C C . SER A 1 85 ? 9.845 -45.403 6.635 1.00 51.41 85 SER A C 1
ATOM 711 O O . SER A 1 85 ? 9.556 -46.514 6.208 1.00 51.41 85 SER A O 1
ATOM 713 N N . ARG A 1 86 ? 10.931 -45.204 7.392 1.00 49.91 86 ARG A N 1
ATOM 714 C CA . ARG A 1 86 ? 11.705 -46.314 7.981 1.00 49.91 86 ARG A CA 1
ATOM 715 C C . ARG A 1 86 ? 10.854 -47.033 9.019 1.00 49.91 86 ARG A C 1
ATOM 717 O O . ARG A 1 86 ? 10.343 -46.336 9.892 1.00 49.91 86 ARG A O 1
ATOM 724 N N . ASP A 1 87 ? 10.747 -48.360 8.980 1.00 53.81 87 ASP A N 1
ATOM 725 C CA . ASP A 1 87 ? 10.043 -49.131 10.016 1.00 53.81 87 ASP A CA 1
ATOM 726 C C . ASP A 1 87 ? 10.487 -48.705 11.428 1.00 53.81 87 ASP A C 1
ATOM 728 O O . ASP A 1 87 ? 11.683 -48.625 11.727 1.00 53.81 87 ASP A O 1
ATOM 732 N N . GLY A 1 88 ? 9.522 -48.370 12.288 1.00 57.62 88 GLY A N 1
ATOM 733 C CA . GLY A 1 88 ? 9.774 -47.873 13.639 1.00 57.62 88 GLY A CA 1
ATOM 734 C C . GLY A 1 88 ? 8.552 -47.213 14.277 1.00 57.62 88 GLY A C 1
ATOM 735 O O . GLY A 1 88 ? 7.516 -47.029 13.642 1.00 57.62 88 GLY A O 1
ATOM 736 N N . ASN A 1 89 ? 8.671 -46.846 15.553 1.00 53.09 89 ASN A N 1
ATOM 737 C CA . ASN A 1 89 ? 7.626 -46.100 16.248 1.00 53.09 89 ASN A CA 1
ATOM 738 C C . ASN A 1 89 ? 7.606 -44.654 15.745 1.00 53.09 89 ASN A C 1
ATOM 740 O O . ASN A 1 89 ? 8.636 -43.975 15.767 1.00 53.09 89 ASN A O 1
ATOM 744 N N . TYR A 1 90 ? 6.439 -44.161 15.332 1.00 62.41 90 TYR A N 1
ATOM 745 C CA . TYR A 1 90 ? 6.294 -42.789 14.843 1.00 62.41 90 TYR A CA 1
ATOM 746 C C . TYR A 1 90 ? 5.621 -41.908 15.882 1.00 62.41 90 TYR A C 1
ATOM 748 O O . TYR A 1 90 ? 4.641 -42.299 16.516 1.00 62.41 90 TYR A O 1
ATOM 756 N N . LEU A 1 91 ? 6.131 -40.685 16.006 1.00 71.75 91 LEU A N 1
ATOM 757 C CA . LEU A 1 91 ? 5.543 -39.626 16.809 1.00 71.75 91 LEU A CA 1
ATOM 758 C C . LEU A 1 91 ? 5.043 -38.529 15.868 1.00 71.75 91 LEU A C 1
ATOM 760 O O . LEU A 1 91 ? 5.825 -37.705 15.398 1.00 71.75 91 LEU A O 1
ATOM 764 N N . SER A 1 92 ? 3.749 -38.530 15.560 1.00 71.12 92 SER A N 1
ATOM 765 C CA . SER A 1 92 ? 3.126 -37.421 14.836 1.00 71.12 92 SER A CA 1
ATOM 766 C C . SER A 1 92 ? 2.750 -36.334 15.836 1.00 71.12 92 SER A C 1
ATOM 768 O O . SER A 1 92 ? 2.114 -36.620 16.849 1.00 71.12 92 SER A O 1
ATOM 770 N N . ILE A 1 93 ? 3.178 -35.100 15.580 1.00 80.00 93 ILE A N 1
ATOM 771 C CA . ILE A 1 93 ? 2.896 -33.953 16.442 1.00 80.00 93 ILE A CA 1
ATOM 772 C C . ILE A 1 93 ? 2.171 -32.902 15.607 1.00 80.00 93 ILE A C 1
ATOM 774 O O . ILE A 1 93 ? 2.752 -32.332 14.686 1.00 80.00 93 ILE A O 1
ATOM 778 N N . ASP A 1 94 ? 0.917 -32.639 15.953 1.00 76.38 94 ASP A N 1
ATOM 779 C CA . ASP A 1 94 ? 0.126 -31.535 15.420 1.00 76.38 94 ASP A CA 1
ATOM 780 C C . ASP A 1 94 ? 0.066 -30.410 16.456 1.00 76.38 94 ASP A C 1
ATOM 782 O O . ASP A 1 94 ? -0.223 -30.641 17.633 1.00 76.38 94 ASP A O 1
ATOM 786 N N . VAL A 1 95 ? 0.373 -29.187 16.032 1.00 69.06 95 VAL A N 1
ATOM 787 C CA . VAL A 1 95 ? 0.421 -28.017 16.914 1.00 69.06 95 VAL A CA 1
ATOM 788 C C . VAL A 1 95 ? -0.647 -27.027 16.477 1.00 69.06 95 VAL A C 1
ATOM 790 O O . VAL A 1 95 ? -0.566 -26.439 15.401 1.00 69.06 95 VAL A O 1
ATOM 793 N N . ASN A 1 96 ? -1.615 -26.794 17.356 1.00 71.06 96 ASN A N 1
ATOM 794 C CA . ASN A 1 96 ? -2.668 -25.799 17.210 1.00 71.06 96 ASN A CA 1
ATOM 795 C C . ASN A 1 96 ? -2.527 -24.726 18.309 1.00 71.06 96 ASN A C 1
ATOM 797 O O . ASN A 1 96 ? -1.884 -24.942 19.335 1.00 71.06 96 ASN A O 1
ATOM 801 N N . GLU A 1 97 ? -3.158 -23.565 18.132 1.00 59.06 97 GLU A N 1
ATOM 802 C CA . GLU A 1 97 ? -2.998 -22.374 18.980 1.00 59.06 97 GLU A CA 1
ATOM 803 C C . GLU A 1 97 ? -3.133 -22.650 20.482 1.00 59.06 97 GLU A C 1
ATOM 805 O O . GLU A 1 97 ? -2.454 -22.016 21.289 1.00 59.06 97 GLU A O 1
ATOM 810 N N . ASN A 1 98 ? -3.992 -23.600 20.868 1.00 71.25 98 ASN A N 1
ATOM 811 C CA . ASN A 1 98 ? -4.224 -23.938 22.271 1.00 71.25 98 ASN A CA 1
ATOM 812 C C . ASN A 1 98 ? -3.921 -25.393 22.648 1.00 71.25 98 ASN A C 1
ATOM 814 O O . ASN A 1 98 ? -4.239 -25.818 23.758 1.00 71.25 98 ASN A O 1
ATOM 818 N N . ASN A 1 99 ? -3.359 -26.193 21.744 1.00 76.56 99 ASN A N 1
ATOM 819 C CA . ASN A 1 99 ? -3.013 -27.569 22.075 1.00 76.56 99 ASN A CA 1
ATOM 820 C C . ASN A 1 99 ? -1.944 -28.156 21.160 1.00 76.56 99 ASN A C 1
ATOM 822 O O . ASN A 1 99 ? -1.875 -27.841 19.979 1.00 76.56 99 ASN A O 1
ATOM 826 N N . ILE A 1 100 ? -1.172 -29.074 21.725 1.00 80.56 100 ILE A N 1
ATOM 827 C CA . ILE A 1 100 ? -0.286 -29.967 20.994 1.00 80.56 100 ILE A CA 1
ATOM 828 C C . ILE A 1 100 ? -0.910 -31.355 21.054 1.00 80.56 100 ILE A C 1
ATOM 830 O O . ILE A 1 100 ? -1.128 -31.895 22.141 1.00 80.56 100 ILE A O 1
ATOM 834 N N . THR A 1 101 ? -1.202 -31.930 19.898 1.00 79.81 101 THR A N 1
ATOM 835 C CA . THR A 1 101 ? -1.658 -33.311 19.771 1.00 79.81 101 THR A CA 1
ATOM 836 C C . THR A 1 101 ? -0.475 -34.171 19.372 1.00 79.81 101 THR A C 1
ATOM 838 O O . THR A 1 101 ? 0.208 -33.884 18.398 1.00 79.81 101 THR A O 1
ATOM 841 N N . VAL A 1 102 ? -0.223 -35.218 20.142 1.00 85.06 102 VAL A N 1
ATOM 842 C CA . VAL A 1 102 ? 0.858 -36.169 19.937 1.00 85.06 102 VAL A CA 1
ATOM 843 C C . VAL A 1 102 ? 0.232 -37.536 19.705 1.00 85.06 102 VAL A C 1
ATOM 845 O O . VAL A 1 102 ? -0.413 -38.081 20.598 1.00 85.06 102 VAL A O 1
ATOM 848 N N . ALA A 1 103 ? 0.414 -38.087 18.514 1.00 83.94 103 ALA A N 1
ATOM 849 C CA . ALA A 1 103 ? -0.018 -39.428 18.160 1.00 83.94 103 ALA A CA 1
ATOM 850 C C . ALA A 1 103 ? 1.203 -40.353 18.083 1.00 83.94 103 ALA A C 1
ATOM 852 O O . ALA A 1 103 ? 2.142 -40.101 17.326 1.00 83.94 103 ALA A O 1
ATOM 853 N N . ILE A 1 104 ? 1.186 -41.409 18.894 1.00 80.38 104 ILE A N 1
ATOM 854 C CA . ILE A 1 104 ? 2.206 -42.453 18.957 1.00 80.38 104 ILE A CA 1
ATOM 855 C C . ILE A 1 104 ? 1.689 -43.653 18.172 1.00 80.38 104 ILE A C 1
ATOM 857 O O . ILE A 1 104 ? 0.634 -44.211 18.490 1.00 80.38 104 ILE A O 1
ATOM 861 N N . PHE A 1 105 ? 2.453 -44.059 17.169 1.00 76.69 105 PHE A N 1
ATOM 862 C CA . PHE A 1 105 ? 2.182 -45.235 16.356 1.00 76.69 105 PHE A CA 1
ATOM 863 C C . PHE A 1 105 ? 3.215 -46.322 16.656 1.00 76.69 105 PHE A C 1
ATOM 865 O O . PHE A 1 105 ? 4.408 -46.028 16.718 1.00 76.69 105 PHE A O 1
ATOM 872 N N . GLU A 1 106 ? 2.755 -47.565 16.793 1.00 77.31 106 GLU A N 1
ATOM 873 C CA . GLU A 1 106 ? 3.585 -48.779 16.792 1.00 77.31 106 GLU A CA 1
ATOM 874 C C . GLU A 1 106 ? 3.071 -49.690 15.674 1.00 77.31 106 GLU A C 1
ATOM 876 O O . GLU A 1 106 ? 1.858 -49.849 15.528 1.00 77.31 106 GLU A O 1
ATOM 881 N N . ASP A 1 107 ? 3.963 -50.236 14.846 1.00 75.75 107 ASP A N 1
ATOM 882 C CA . ASP A 1 107 ? 3.612 -51.092 13.697 1.00 75.75 107 ASP A CA 1
ATOM 883 C C . ASP A 1 107 ? 2.523 -50.494 12.786 1.00 75.75 107 ASP A C 1
ATOM 885 O O . ASP A 1 107 ? 1.578 -51.169 12.370 1.00 75.75 107 ASP A O 1
ATOM 889 N N . PHE A 1 108 ? 2.615 -49.185 12.520 1.00 65.25 108 PHE A N 1
ATOM 890 C CA . PHE A 1 108 ? 1.633 -48.406 11.748 1.00 65.25 108 PHE A CA 1
ATOM 891 C C . PHE A 1 108 ? 0.205 -48.388 12.328 1.00 65.25 108 PHE A C 1
ATOM 893 O O . PHE A 1 108 ? -0.730 -47.915 11.678 1.00 65.25 108 PHE A O 1
ATOM 900 N N . LYS A 1 109 ? 0.018 -48.833 13.573 1.00 72.25 109 LYS A N 1
ATOM 901 C CA . LYS A 1 109 ? -1.243 -48.732 14.312 1.00 72.25 109 LYS A CA 1
ATOM 902 C C . LYS A 1 109 ? -1.144 -47.623 15.347 1.00 72.25 109 LYS A C 1
ATOM 904 O O . LYS A 1 109 ? -0.162 -47.520 16.079 1.00 72.25 109 LYS A O 1
ATOM 909 N N . LEU A 1 110 ? -2.177 -46.782 15.413 1.00 78.31 110 LEU A N 1
ATOM 910 C CA . LEU A 1 110 ? -2.273 -45.754 16.445 1.00 78.31 110 LEU A CA 1
ATOM 911 C C . LEU A 1 110 ? -2.375 -46.444 17.807 1.00 78.31 110 LEU A C 1
ATOM 913 O O . LEU A 1 110 ? -3.380 -47.088 18.104 1.00 78.31 110 LEU A O 1
ATOM 917 N N . LYS A 1 111 ? -1.332 -46.306 18.620 1.00 84.56 111 LYS A N 1
ATOM 918 C CA . LYS A 1 111 ? -1.287 -46.864 19.970 1.00 84.56 111 LYS A CA 1
ATOM 919 C C . LYS A 1 111 ? -1.829 -45.882 20.987 1.00 84.56 111 LYS A C 1
ATOM 921 O O . LYS A 1 111 ? -2.589 -46.257 21.874 1.00 84.56 111 LYS A O 1
ATOM 926 N N . GLU A 1 112 ? -1.420 -44.625 20.875 1.00 82.19 112 GLU A N 1
ATOM 927 C CA . GLU A 1 112 ? -1.746 -43.619 21.871 1.00 82.19 112 GLU A CA 1
ATOM 928 C C . GLU A 1 112 ? -1.909 -42.249 21.223 1.00 82.19 112 GLU A C 1
ATOM 930 O O . GLU A 1 112 ? -1.153 -41.869 20.333 1.00 82.19 112 GLU A O 1
ATOM 935 N N . LEU A 1 113 ? -2.896 -41.493 21.694 1.00 82.56 113 LEU A N 1
ATOM 936 C CA . LEU A 1 113 ? -3.120 -40.113 21.292 1.00 82.56 113 LEU A CA 1
ATOM 937 C C . LEU A 1 113 ? -3.193 -39.250 22.549 1.00 82.56 113 LEU A C 1
ATOM 939 O O . LEU A 1 113 ? -4.111 -39.381 23.356 1.00 82.56 113 LEU A O 1
ATOM 943 N N . ARG A 1 114 ? -2.211 -38.367 22.722 1.00 82.00 114 ARG A N 1
ATOM 944 C CA . ARG A 1 114 ? -2.149 -37.411 23.829 1.00 82.00 114 ARG A CA 1
ATOM 945 C C . ARG A 1 114 ? -2.435 -36.021 23.316 1.00 82.00 114 ARG A C 1
ATOM 947 O O . ARG A 1 114 ? -1.853 -35.583 22.331 1.00 82.00 114 ARG A O 1
ATOM 954 N N . ARG A 1 115 ? -3.284 -35.291 24.026 1.00 80.38 115 ARG A N 1
ATOM 955 C CA . ARG A 1 115 ? -3.509 -33.873 23.772 1.00 80.38 115 ARG A CA 1
ATOM 956 C C . ARG A 1 115 ? -3.036 -33.079 24.973 1.00 80.38 115 ARG A C 1
ATOM 958 O O . ARG A 1 115 ? -3.555 -33.241 26.072 1.00 80.38 115 ARG A O 1
ATOM 965 N N . TYR A 1 116 ? -2.067 -32.210 24.749 1.00 81.06 116 TYR A N 1
ATOM 966 C CA . TYR A 1 116 ? -1.572 -31.268 25.736 1.00 81.06 116 TYR A CA 1
ATOM 967 C C . TYR A 1 116 ? -2.219 -29.920 25.473 1.00 81.06 116 TYR A C 1
ATOM 969 O O . TYR A 1 116 ? -2.021 -29.340 24.411 1.00 81.06 116 TYR A O 1
ATOM 977 N N . GLU A 1 117 ? -2.999 -29.410 26.421 1.00 77.62 117 GLU A N 1
ATOM 978 C CA . GLU A 1 117 ? -3.504 -28.044 26.328 1.00 77.62 117 GLU A CA 1
ATOM 979 C C . GLU A 1 117 ? -2.341 -27.074 26.549 1.00 77.62 117 GLU A C 1
ATOM 981 O O . GLU A 1 117 ? -1.756 -26.988 27.629 1.00 77.62 117 GLU A O 1
ATOM 986 N N . THR A 1 118 ? -1.992 -26.328 25.512 1.00 60.22 118 THR A N 1
ATOM 987 C CA . THR A 1 118 ? -0.956 -25.310 25.587 1.00 60.22 118 THR A CA 1
ATOM 988 C C . THR A 1 118 ? -1.645 -23.966 25.581 1.00 60.22 118 THR A C 1
ATOM 990 O O . THR A 1 118 ? -2.191 -23.572 24.566 1.00 60.22 118 THR A O 1
ATOM 993 N N . ARG A 1 119 ? -1.599 -23.195 26.669 1.00 62.72 119 ARG A N 1
ATOM 994 C CA . ARG A 1 119 ? -2.179 -21.833 26.718 1.00 62.72 119 ARG A CA 1
ATOM 995 C C . ARG A 1 119 ? -1.411 -20.811 25.854 1.00 62.72 119 ARG A C 1
ATOM 997 O O . ARG A 1 119 ? -1.421 -19.618 26.154 1.00 62.72 119 ARG A O 1
ATOM 1004 N N . LEU A 1 120 ? -0.727 -21.262 24.803 1.00 59.62 120 LEU A N 1
ATOM 1005 C CA . LEU A 1 120 ? 0.043 -20.450 23.867 1.00 59.62 120 LEU A CA 1
ATOM 1006 C C . LEU A 1 120 ? -0.841 -19.407 23.188 1.00 59.62 120 LEU A C 1
ATOM 1008 O O . LEU A 1 120 ? -0.402 -18.270 23.062 1.00 59.62 120 LEU A O 1
ATOM 1012 N N . GLY A 1 121 ? -2.106 -19.711 22.889 1.00 51.53 121 GLY A N 1
ATOM 1013 C CA . GLY A 1 121 ? -3.065 -18.727 22.388 1.00 51.53 121 GLY A CA 1
ATOM 1014 C C . GLY A 1 121 ? -3.240 -17.537 23.334 1.00 51.53 121 GLY A C 1
ATOM 1015 O O . GLY A 1 121 ? -3.331 -16.404 22.875 1.00 51.53 121 GLY A O 1
ATOM 1016 N N . LYS A 1 122 ? -3.155 -17.736 24.661 1.00 57.19 122 LYS A N 1
ATOM 1017 C CA . LYS A 1 122 ? -3.126 -16.620 25.627 1.00 57.19 122 LYS A CA 1
ATOM 1018 C C . LYS A 1 122 ? -1.820 -15.835 25.561 1.00 57.19 122 LYS A C 1
ATOM 1020 O O . LYS A 1 122 ? -1.853 -14.630 25.764 1.00 57.19 122 LYS A O 1
ATOM 1025 N N . ILE A 1 123 ? -0.686 -16.475 25.282 1.00 60.12 123 ILE A N 1
ATOM 1026 C CA . ILE A 1 123 ? 0.606 -15.792 25.107 1.00 60.12 123 ILE A CA 1
ATOM 1027 C C . ILE A 1 123 ? 0.608 -14.982 23.809 1.00 60.12 123 ILE A C 1
ATOM 1029 O O . ILE A 1 123 ? 1.007 -13.824 23.833 1.00 60.12 123 ILE A O 1
ATOM 1033 N N . VAL A 1 124 ? 0.102 -15.541 22.708 1.00 49.81 124 VAL A N 1
ATOM 1034 C CA . VAL A 1 124 ? -0.030 -14.866 21.408 1.00 49.81 124 VAL A CA 1
ATOM 1035 C C . VAL A 1 124 ? -1.036 -13.718 21.494 1.00 49.81 124 VAL A C 1
ATOM 1037 O O . VAL A 1 124 ? -0.724 -12.611 21.062 1.00 49.81 124 VAL A O 1
ATOM 1040 N N . ALA A 1 125 ? -2.191 -13.927 22.134 1.00 48.16 125 ALA A N 1
ATOM 1041 C CA . ALA A 1 125 ? -3.164 -12.870 22.400 1.00 48.16 125 ALA A CA 1
ATOM 1042 C C . ALA A 1 125 ? -2.567 -11.783 23.298 1.00 48.16 125 ALA A C 1
ATOM 1044 O O . ALA A 1 125 ? -2.669 -10.609 22.974 1.00 48.16 125 ALA A O 1
ATOM 1045 N N . LYS A 1 126 ? -1.857 -12.145 24.373 1.00 41.97 126 LYS A N 1
ATOM 1046 C CA . LYS A 1 126 ? -1.202 -11.183 25.272 1.00 41.97 126 LYS A CA 1
ATOM 1047 C C . LYS A 1 126 ? -0.037 -10.458 24.593 1.00 41.97 126 LYS A C 1
ATOM 1049 O O . LYS A 1 126 ? 0.155 -9.283 24.866 1.00 41.97 126 LYS A O 1
ATOM 1054 N N . TYR A 1 127 ? 0.690 -11.097 23.675 1.00 37.84 127 TYR A N 1
ATOM 1055 C CA . TYR A 1 127 ? 1.719 -10.475 22.836 1.00 37.84 127 TYR A CA 1
ATOM 1056 C C . TYR A 1 127 ? 1.110 -9.527 21.799 1.00 37.84 127 TYR A C 1
ATOM 1058 O O . TYR A 1 127 ? 1.630 -8.436 21.585 1.00 37.84 127 TYR A O 1
ATOM 1066 N N . SER A 1 128 ? -0.022 -9.894 21.194 1.00 34.00 128 SER A N 1
ATOM 1067 C CA . SER A 1 128 ? -0.788 -9.022 20.301 1.00 34.00 128 SER A CA 1
ATOM 1068 C C . SER A 1 128 ? -1.373 -7.831 21.062 1.00 34.00 128 SER A C 1
ATOM 1070 O O . SER A 1 128 ? -1.208 -6.698 20.622 1.00 34.00 128 SER A O 1
ATOM 1072 N N . SER A 1 129 ? -1.952 -8.049 22.244 1.00 39.62 129 SER A N 1
ATOM 1073 C CA . SER A 1 129 ? -2.418 -6.991 23.141 1.00 39.62 129 SER A CA 1
ATOM 1074 C C . SER A 1 129 ? -1.268 -6.132 23.654 1.00 39.62 129 SER A C 1
ATOM 1076 O O . SER A 1 129 ? -1.445 -4.933 23.766 1.00 39.62 129 SER A O 1
ATOM 1078 N N . PHE A 1 130 ? -0.082 -6.691 23.908 1.00 35.88 130 PHE A N 1
ATOM 1079 C CA . PHE A 1 130 ? 1.128 -5.940 24.258 1.00 35.88 130 PHE A CA 1
ATOM 1080 C C . PHE A 1 130 ? 1.652 -5.121 23.071 1.00 35.88 130 PHE A C 1
ATOM 1082 O O . PHE A 1 130 ? 2.049 -3.973 23.244 1.00 35.88 130 PHE A O 1
ATOM 1089 N N . CYS A 1 131 ? 1.585 -5.656 21.849 1.00 37.81 131 CYS A N 1
ATOM 1090 C CA . CYS A 1 131 ? 1.855 -4.908 20.620 1.00 37.81 131 CYS A CA 1
ATOM 1091 C C . CYS A 1 131 ? 0.853 -3.765 20.406 1.00 37.81 131 CYS A C 1
ATOM 1093 O O . CYS A 1 131 ? 1.253 -2.717 19.898 1.00 37.81 131 CYS A O 1
ATOM 1095 N N . ASN A 1 132 ? -0.406 -3.962 20.807 1.00 39.09 132 ASN A N 1
ATOM 1096 C CA . ASN A 1 132 ? -1.447 -2.936 20.786 1.00 39.09 132 ASN A CA 1
ATOM 1097 C C . ASN A 1 132 ? -1.288 -1.937 21.946 1.00 39.09 132 ASN A C 1
ATOM 1099 O O . ASN A 1 132 ? -1.527 -0.749 21.792 1.00 39.09 132 ASN A O 1
ATOM 1103 N N . LEU A 1 133 ? -0.804 -2.371 23.110 1.00 40.31 133 LEU A N 1
ATOM 1104 C CA . LEU A 1 133 ? -0.499 -1.490 24.237 1.00 40.31 133 LEU A CA 1
ATOM 1105 C C . LEU A 1 133 ? 0.719 -0.609 23.916 1.00 40.31 133 LEU A C 1
ATOM 1107 O O . LEU A 1 133 ? 0.715 0.585 24.196 1.00 40.31 133 LEU A O 1
ATOM 1111 N N . LEU A 1 134 ? 1.726 -1.161 23.232 1.00 41.16 134 LEU A N 1
ATOM 1112 C CA . LEU A 1 134 ? 2.829 -0.404 22.628 1.00 41.16 134 LEU A CA 1
ATOM 1113 C C . LEU A 1 134 ? 2.339 0.587 21.565 1.00 41.16 134 LEU A C 1
ATOM 1115 O O . LEU A 1 134 ? 2.951 1.640 21.398 1.00 41.16 134 LEU A O 1
ATOM 1119 N N . SER A 1 135 ? 1.240 0.285 20.868 1.00 45.19 135 SER A N 1
ATOM 1120 C CA . SER A 1 135 ? 0.570 1.246 19.990 1.00 45.19 135 SER A CA 1
ATOM 1121 C C . SER A 1 135 ? -0.399 2.176 20.714 1.00 45.19 135 SER A C 1
ATOM 1123 O O . SER A 1 135 ? -0.908 3.058 20.053 1.00 45.19 135 SER A O 1
ATOM 1125 N N . VAL A 1 136 ? -0.630 2.037 22.026 1.00 42.09 136 VAL A N 1
ATOM 1126 C CA . VAL A 1 136 ? -1.278 3.035 22.908 1.00 42.09 136 VAL A CA 1
ATOM 1127 C C . VAL A 1 136 ? -0.223 3.926 23.587 1.00 42.09 136 VAL A C 1
ATOM 1129 O O . VAL A 1 136 ? -0.460 5.109 23.798 1.00 42.09 136 VAL A O 1
ATOM 1132 N N . VAL A 1 137 ? 1.028 3.455 23.706 1.00 46.84 137 VAL A N 1
ATOM 1133 C CA . VAL A 1 137 ? 2.258 4.290 23.799 1.00 46.84 137 VAL A CA 1
ATOM 1134 C C . VAL A 1 137 ? 2.564 5.006 22.443 1.00 46.84 137 VAL A C 1
ATOM 1136 O O . VAL A 1 137 ? 3.656 5.525 22.196 1.00 46.84 137 VAL A O 1
ATOM 1139 N N . SER A 1 138 ? 1.550 5.042 21.565 1.00 53.31 138 SER A N 1
ATOM 1140 C CA . SER A 1 138 ? 1.440 5.386 20.139 1.00 53.31 138 SER A CA 1
ATOM 1141 C C . SER A 1 138 ? 2.301 6.540 19.637 1.00 53.31 138 SER A C 1
ATOM 1143 O O . SER A 1 138 ? 2.884 6.443 18.554 1.00 53.31 138 SER A O 1
ATOM 1145 N N . GLY A 1 139 ? 2.444 7.604 20.431 1.00 60.81 139 GLY A N 1
ATOM 1146 C CA . GLY A 1 139 ? 3.100 8.832 19.996 1.00 60.81 139 GLY A CA 1
ATOM 1147 C C . GLY A 1 139 ? 4.537 8.598 19.539 1.00 60.81 139 GLY A C 1
ATOM 1148 O O . GLY A 1 139 ? 4.941 9.103 18.497 1.00 60.81 139 GLY A O 1
ATOM 1149 N N . ASN A 1 140 ? 5.303 7.766 20.250 1.00 71.62 140 ASN A N 1
ATOM 1150 C CA . ASN A 1 140 ? 6.715 7.543 19.926 1.00 71.62 140 ASN A CA 1
ATOM 1151 C C . ASN A 1 140 ? 6.927 6.657 18.689 1.00 71.62 140 ASN A C 1
ATOM 1153 O O . ASN A 1 140 ? 7.885 6.874 17.945 1.00 71.62 140 ASN A O 1
ATOM 1157 N N . TYR A 1 141 ? 6.067 5.662 18.453 1.00 76.00 141 TYR A N 1
ATOM 1158 C CA . TYR A 1 141 ? 6.178 4.789 17.278 1.00 76.00 141 TYR A CA 1
ATOM 1159 C C . TYR A 1 141 ? 5.798 5.535 15.999 1.00 76.00 141 TYR A C 1
ATOM 1161 O O . TYR A 1 141 ? 6.572 5.550 15.040 1.00 76.00 141 TYR A O 1
ATOM 1169 N N . VAL A 1 142 ? 4.645 6.207 16.025 1.00 81.12 142 VAL A N 1
ATOM 1170 C CA . VAL A 1 142 ? 4.151 7.045 14.930 1.00 81.12 142 VAL A CA 1
ATOM 1171 C C . VAL A 1 142 ? 5.156 8.153 14.616 1.00 81.12 142 VAL A C 1
ATOM 1173 O O . VAL A 1 142 ? 5.561 8.298 13.462 1.00 81.12 142 VAL A O 1
ATOM 1176 N N . LYS A 1 143 ? 5.655 8.860 15.642 1.00 82.50 143 LYS A N 1
ATOM 1177 C CA . LYS A 1 143 ? 6.686 9.897 15.493 1.00 82.50 143 LYS A CA 1
ATOM 1178 C C . LYS A 1 143 ? 7.946 9.361 14.816 1.00 82.50 143 LYS A C 1
ATOM 1180 O O . LYS A 1 143 ? 8.380 9.932 13.821 1.00 82.50 143 LYS A O 1
ATOM 1185 N N . LYS A 1 144 ? 8.490 8.228 15.278 1.00 87.31 144 LYS A N 1
ATOM 1186 C CA . LYS A 1 144 ? 9.683 7.614 14.666 1.00 87.31 144 LYS A CA 1
ATOM 1187 C C . LYS A 1 144 ? 9.456 7.189 13.217 1.00 87.31 144 LYS A C 1
ATOM 1189 O O . LYS A 1 144 ? 10.355 7.333 12.393 1.00 87.31 144 LYS A O 1
ATOM 1194 N N . LEU A 1 145 ? 8.292 6.627 12.885 1.00 88.69 145 LEU A N 1
ATOM 1195 C CA . LEU A 1 145 ? 7.984 6.259 11.501 1.00 88.69 145 LEU A CA 1
ATOM 1196 C C . LEU A 1 145 ? 7.839 7.488 10.604 1.00 88.69 145 LEU A C 1
ATOM 1198 O O . LEU A 1 145 ? 8.336 7.474 9.479 1.00 88.69 145 LEU A O 1
ATOM 1202 N N . LYS A 1 146 ? 7.219 8.554 11.115 1.00 88.88 146 LYS A N 1
ATOM 1203 C CA . LYS A 1 146 ? 7.083 9.827 10.407 1.00 88.88 146 LYS A CA 1
ATOM 1204 C C . LYS A 1 146 ? 8.445 10.474 10.154 1.00 88.88 146 LYS A C 1
ATOM 1206 O O . LYS A 1 146 ? 8.736 10.845 9.022 1.00 88.88 146 LYS A O 1
ATOM 1211 N N . GLU A 1 147 ? 9.315 10.513 11.164 1.00 89.75 147 GLU A N 1
ATOM 1212 C CA . GLU A 1 147 ? 10.707 10.967 11.031 1.00 89.75 147 GLU A CA 1
ATOM 1213 C C . GLU A 1 147 ? 11.465 10.157 9.970 1.00 89.75 147 GLU A C 1
ATOM 1215 O O . GLU A 1 147 ? 12.129 10.729 9.109 1.00 89.75 147 GLU A O 1
ATOM 1220 N N . ARG A 1 148 ? 11.325 8.824 9.967 1.00 92.81 148 ARG A N 1
ATOM 1221 C CA . ARG A 1 148 ? 11.950 7.954 8.955 1.00 92.81 148 ARG A CA 1
ATOM 1222 C C . ARG A 1 148 ? 11.436 8.225 7.546 1.00 92.81 148 ARG A C 1
ATOM 1224 O O . ARG A 1 148 ? 12.246 8.267 6.627 1.00 92.81 148 ARG A O 1
ATOM 1231 N N . ALA A 1 149 ? 10.128 8.412 7.377 1.00 94.00 149 ALA A N 1
ATOM 1232 C CA . ALA A 1 149 ? 9.531 8.728 6.083 1.00 94.00 149 ALA A CA 1
ATOM 1233 C C . ALA A 1 149 ? 10.075 10.054 5.527 1.00 94.00 149 ALA A C 1
ATOM 1235 O O . ALA A 1 149 ? 10.512 10.118 4.379 1.00 94.00 149 ALA A O 1
ATOM 1236 N N . ILE A 1 150 ? 10.121 11.094 6.366 1.00 92.19 150 ILE A N 1
ATOM 1237 C CA . ILE A 1 150 ? 10.643 12.416 5.995 1.00 92.19 150 ILE A CA 1
ATOM 1238 C C . ILE A 1 150 ? 12.140 12.341 5.678 1.00 92.19 150 ILE A C 1
ATOM 1240 O O . ILE A 1 150 ? 12.582 12.869 4.659 1.00 92.19 150 ILE A O 1
ATOM 1244 N N . ASN A 1 151 ? 12.923 11.640 6.500 1.00 94.00 151 ASN A N 1
ATOM 1245 C CA . ASN A 1 151 ? 14.353 11.457 6.259 1.00 94.00 151 ASN A CA 1
ATOM 1246 C C . ASN A 1 151 ? 14.615 10.696 4.956 1.00 94.00 151 ASN A C 1
ATOM 1248 O O . ASN A 1 151 ? 15.464 11.119 4.177 1.00 94.00 151 ASN A O 1
ATOM 1252 N N . ALA A 1 152 ? 13.864 9.627 4.677 1.00 92.88 152 ALA A N 1
ATOM 1253 C CA . ALA A 1 152 ? 13.973 8.891 3.420 1.00 92.88 152 ALA A CA 1
ATOM 1254 C C . ALA A 1 152 ? 13.695 9.797 2.210 1.00 92.88 152 ALA A C 1
ATOM 1256 O O . ALA A 1 152 ? 14.479 9.801 1.263 1.00 92.88 152 ALA A O 1
ATOM 1257 N N . LEU A 1 153 ? 12.653 10.634 2.271 1.00 94.19 153 LEU A N 1
ATOM 1258 C CA . LEU A 1 153 ? 12.355 11.602 1.213 1.00 94.19 153 LEU A CA 1
ATOM 1259 C C . LEU A 1 153 ? 13.456 12.662 1.058 1.00 94.19 153 LEU A C 1
ATOM 1261 O O . LEU A 1 153 ? 13.805 13.028 -0.062 1.00 94.19 153 LEU A O 1
ATOM 1265 N N . ASN A 1 154 ? 14.017 13.160 2.159 1.00 94.31 154 ASN A N 1
ATOM 1266 C CA . ASN A 1 154 ? 15.107 14.135 2.113 1.00 94.31 154 ASN A CA 1
ATOM 1267 C C . ASN A 1 154 ? 16.372 13.537 1.491 1.00 94.31 154 ASN A C 1
ATOM 1269 O O . ASN A 1 154 ? 17.005 14.176 0.654 1.00 94.31 154 ASN A O 1
ATOM 1273 N N . ILE A 1 155 ? 16.718 12.296 1.839 1.00 93.25 155 ILE A N 1
ATOM 1274 C CA . ILE A 1 155 ? 17.839 11.587 1.211 1.00 93.25 155 ILE A CA 1
ATOM 1275 C C . ILE A 1 155 ? 17.543 11.359 -0.277 1.00 93.25 155 ILE A C 1
ATOM 1277 O O . ILE A 1 155 ? 18.415 11.595 -1.110 1.00 93.25 155 ILE A O 1
ATOM 1281 N N . ALA A 1 156 ? 16.309 10.982 -0.631 1.00 92.00 156 ALA A N 1
ATOM 1282 C CA . ALA A 1 156 ? 15.894 10.818 -2.023 1.00 92.00 156 ALA A CA 1
ATOM 1283 C C . ALA A 1 156 ? 16.093 12.108 -2.835 1.00 92.00 156 ALA A C 1
ATOM 1285 O O . ALA A 1 156 ? 16.662 12.074 -3.920 1.00 92.00 156 ALA A O 1
ATOM 1286 N N . LYS A 1 157 ? 15.687 13.265 -2.303 1.00 91.00 157 LYS A N 1
ATOM 1287 C CA . LYS A 1 157 ? 15.848 14.563 -2.981 1.00 91.00 157 LYS A CA 1
ATOM 1288 C C . LYS A 1 157 ? 17.312 14.924 -3.238 1.00 91.00 157 LYS A C 1
ATOM 1290 O O . LYS A 1 157 ? 17.620 15.467 -4.293 1.00 91.00 157 LYS A O 1
ATOM 1295 N N . ASN A 1 158 ? 18.190 14.602 -2.291 1.00 90.81 158 ASN A N 1
ATOM 1296 C CA . ASN A 1 158 ? 19.588 15.033 -2.308 1.00 90.81 158 ASN A CA 1
ATOM 1297 C C . ASN A 1 158 ? 20.547 14.031 -2.966 1.00 90.81 158 ASN A C 1
ATOM 1299 O O . ASN A 1 158 ? 21.699 14.373 -3.217 1.00 90.81 158 ASN A O 1
ATOM 1303 N N . THR A 1 159 ? 20.112 12.799 -3.238 1.00 88.12 159 THR A N 1
ATOM 1304 C CA . THR A 1 159 ? 20.971 11.810 -3.896 1.00 88.12 159 THR A CA 1
ATOM 1305 C C . THR A 1 159 ? 21.068 12.063 -5.403 1.00 88.12 159 THR A C 1
ATOM 1307 O O . THR A 1 159 ? 20.085 12.424 -6.057 1.00 88.12 159 THR A O 1
ATOM 1310 N N . SER A 1 160 ? 22.252 11.845 -5.973 1.00 85.19 160 SER A N 1
ATOM 1311 C CA . SER A 1 160 ? 22.490 11.892 -7.422 1.00 85.19 160 SER A CA 1
ATOM 1312 C C . SER A 1 160 ? 22.137 10.576 -8.123 1.00 85.19 160 SER A C 1
ATOM 1314 O O . SER A 1 160 ? 21.903 10.565 -9.327 1.00 85.19 160 SER A O 1
ATOM 1316 N N . TYR A 1 161 ? 22.045 9.468 -7.382 1.00 83.44 161 TYR A N 1
ATOM 1317 C CA . TYR A 1 161 ? 21.758 8.150 -7.945 1.00 83.44 161 TYR A CA 1
ATOM 1318 C C . TYR A 1 161 ? 20.257 7.965 -8.197 1.00 83.44 161 TYR A C 1
ATOM 1320 O O . TYR A 1 161 ? 19.480 7.790 -7.256 1.00 83.44 161 TYR A O 1
ATOM 1328 N N . LEU A 1 162 ? 19.851 7.963 -9.468 1.00 81.25 162 LEU A N 1
ATOM 1329 C CA . LEU A 1 162 ? 18.443 7.959 -9.889 1.00 81.25 162 LEU A CA 1
ATOM 1330 C C . LEU A 1 162 ? 17.660 6.740 -9.366 1.00 81.25 162 LEU A C 1
ATOM 1332 O O . LEU A 1 162 ? 16.583 6.893 -8.787 1.00 81.25 162 LEU A O 1
ATOM 1336 N N . ASN A 1 163 ? 18.242 5.541 -9.444 1.00 77.69 163 ASN A N 1
ATOM 1337 C CA . ASN A 1 163 ? 17.610 4.314 -8.941 1.00 77.69 163 ASN A CA 1
ATOM 1338 C C . ASN A 1 163 ? 17.362 4.371 -7.421 1.00 77.69 163 ASN A C 1
ATOM 1340 O O . ASN A 1 163 ? 16.277 4.021 -6.946 1.00 77.69 163 ASN A O 1
ATOM 1344 N N . TRP A 1 164 ? 18.336 4.881 -6.657 1.00 83.00 164 TRP A N 1
ATOM 1345 C CA . TRP A 1 164 ? 18.206 5.080 -5.210 1.00 83.00 164 TRP A CA 1
ATOM 1346 C C . TRP A 1 164 ? 17.223 6.195 -4.858 1.00 83.00 164 TRP A C 1
ATOM 1348 O O . TRP A 1 164 ? 16.504 6.073 -3.867 1.00 83.00 164 TRP A O 1
ATOM 1358 N N . LYS A 1 165 ? 17.153 7.254 -5.671 1.00 88.00 165 LYS A N 1
ATOM 1359 C CA . LYS A 1 165 ? 16.193 8.352 -5.518 1.00 88.00 165 LYS A CA 1
ATOM 1360 C C . LYS A 1 165 ? 14.758 7.827 -5.566 1.00 88.00 165 LYS A C 1
ATOM 1362 O O . LYS A 1 165 ? 14.003 8.068 -4.627 1.00 88.00 165 LYS A O 1
ATOM 1367 N N . VAL A 1 166 ? 14.401 7.043 -6.587 1.00 84.31 166 VAL A N 1
ATOM 1368 C CA . VAL A 1 166 ? 13.047 6.468 -6.708 1.00 84.31 166 VAL A CA 1
ATOM 1369 C C . VAL A 1 166 ? 12.763 5.443 -5.608 1.00 84.31 166 VAL A C 1
ATOM 1371 O O . VAL A 1 166 ? 11.697 5.494 -4.997 1.00 84.31 166 VAL A O 1
ATOM 1374 N N . PHE A 1 167 ? 13.730 4.578 -5.281 1.00 87.12 167 PHE A N 1
ATOM 1375 C CA . PHE A 1 167 ? 13.581 3.597 -4.200 1.00 87.12 167 PHE A CA 1
ATOM 1376 C C . PHE A 1 167 ? 13.294 4.267 -2.848 1.00 87.12 167 PHE A C 1
ATOM 1378 O O . PHE A 1 167 ? 12.338 3.922 -2.159 1.00 87.12 167 PHE A O 1
ATOM 1385 N N . LEU A 1 168 ? 14.095 5.261 -2.461 1.00 90.75 168 LEU A N 1
ATOM 1386 C CA . LEU A 1 168 ? 13.909 5.966 -1.192 1.00 90.75 168 LEU A CA 1
ATOM 1387 C C . LEU A 1 168 ? 12.597 6.759 -1.162 1.00 90.75 168 LEU A C 1
ATOM 1389 O O . LEU A 1 168 ? 11.961 6.840 -0.111 1.00 90.75 168 LEU A O 1
ATOM 1393 N N . ALA A 1 169 ? 12.168 7.303 -2.303 1.00 91.88 169 ALA A N 1
ATOM 1394 C CA . ALA A 1 169 ? 10.889 7.994 -2.429 1.00 91.88 169 ALA A CA 1
ATOM 1395 C C . ALA A 1 169 ? 9.692 7.040 -2.254 1.00 91.88 169 ALA A C 1
ATOM 1397 O O . ALA A 1 169 ? 8.737 7.373 -1.551 1.00 91.88 169 ALA A O 1
ATOM 1398 N N . GLU A 1 170 ? 9.761 5.833 -2.821 1.00 90.62 170 GLU A N 1
ATOM 1399 C CA . GLU A 1 170 ? 8.763 4.780 -2.603 1.00 90.62 170 GLU A CA 1
ATOM 1400 C C . GLU A 1 170 ? 8.697 4.372 -1.124 1.00 90.62 170 GLU A C 1
ATOM 1402 O O . GLU A 1 170 ? 7.615 4.378 -0.528 1.00 90.62 170 GLU A O 1
ATOM 1407 N N . GLN A 1 171 ? 9.847 4.111 -0.493 1.00 91.44 171 GLN A N 1
ATOM 1408 C CA . GLN A 1 171 ? 9.908 3.777 0.934 1.00 91.44 171 GLN A CA 1
ATOM 1409 C C . GLN A 1 171 ? 9.356 4.904 1.821 1.00 91.44 171 GLN A C 1
ATOM 1411 O O . GLN A 1 171 ? 8.664 4.635 2.808 1.00 91.44 171 GLN A O 1
ATOM 1416 N N . ALA A 1 172 ? 9.610 6.167 1.463 1.00 94.50 172 ALA A N 1
ATOM 1417 C CA . ALA A 1 172 ? 9.072 7.321 2.176 1.00 94.50 172 ALA A CA 1
ATOM 1418 C C . ALA A 1 172 ? 7.537 7.319 2.176 1.00 94.50 172 ALA A C 1
ATOM 1420 O O . ALA A 1 172 ? 6.927 7.381 3.246 1.00 94.50 172 ALA A O 1
ATOM 1421 N N . VAL A 1 173 ? 6.902 7.172 1.008 1.00 95.00 173 VAL A N 1
ATOM 1422 C CA . VAL A 1 173 ? 5.433 7.084 0.907 1.00 95.00 173 VAL A CA 1
ATOM 1423 C C . VAL A 1 173 ? 4.897 5.871 1.647 1.00 95.00 173 VAL A C 1
ATOM 1425 O O . VAL A 1 173 ? 3.886 5.975 2.343 1.00 95.00 173 VAL A O 1
ATOM 1428 N N . HIS A 1 174 ? 5.565 4.722 1.524 1.00 92.56 174 HIS A N 1
ATOM 1429 C CA . HIS A 1 174 ? 5.121 3.487 2.162 1.00 92.56 174 HIS A CA 1
ATOM 1430 C C . HIS A 1 174 ? 4.982 3.653 3.676 1.00 92.56 174 HIS A C 1
ATOM 1432 O O . HIS A 1 174 ? 3.969 3.266 4.266 1.00 92.56 174 HIS A O 1
ATOM 1438 N N . LEU A 1 175 ? 5.989 4.263 4.298 1.00 92.94 175 LEU A N 1
ATOM 1439 C CA . LEU A 1 175 ? 5.978 4.584 5.718 1.00 92.94 175 LEU A CA 1
ATOM 1440 C C . LEU A 1 175 ? 4.940 5.658 6.050 1.00 92.94 175 LEU A C 1
ATOM 1442 O O . LEU A 1 175 ? 4.237 5.520 7.049 1.00 92.94 175 LEU A O 1
ATOM 1446 N N . TYR A 1 176 ? 4.803 6.688 5.213 1.00 94.88 176 TYR A N 1
ATOM 1447 C CA . TYR A 1 176 ? 3.890 7.801 5.477 1.00 94.88 176 TYR A CA 1
ATOM 1448 C C . TYR A 1 176 ? 2.414 7.376 5.465 1.00 94.88 176 TYR A C 1
ATOM 1450 O O . TYR A 1 176 ? 1.657 7.745 6.360 1.00 94.88 176 TYR A O 1
ATOM 1458 N N . VAL A 1 177 ? 2.000 6.527 4.516 1.00 95.12 177 VAL A N 1
ATOM 1459 C CA . VAL A 1 177 ? 0.626 5.983 4.484 1.00 95.12 177 VAL A CA 1
ATOM 1460 C C . VAL A 1 177 ? 0.343 5.150 5.737 1.00 95.12 177 VAL A C 1
ATOM 1462 O O . VAL A 1 177 ? -0.724 5.269 6.334 1.00 95.12 177 VAL A O 1
ATOM 1465 N N . LYS A 1 178 ? 1.312 4.335 6.176 1.00 92.44 178 LYS A N 1
ATOM 1466 C CA . LYS A 1 178 ? 1.194 3.532 7.406 1.00 92.44 178 LYS A CA 1
ATOM 1467 C C . LYS A 1 178 ? 1.085 4.399 8.657 1.00 92.44 178 LYS A C 1
ATOM 1469 O O . LYS A 1 178 ? 0.338 4.043 9.562 1.00 92.44 178 LYS A O 1
ATOM 1474 N N . VAL A 1 179 ? 1.818 5.512 8.701 1.00 90.94 179 VAL A N 1
ATOM 1475 C CA . VAL A 1 179 ? 1.727 6.518 9.767 1.00 90.94 179 VAL A CA 1
ATOM 1476 C C . VAL A 1 179 ? 0.320 7.088 9.826 1.00 90.94 179 VAL A C 1
ATOM 1478 O O . VAL A 1 179 ? -0.306 6.996 10.873 1.00 90.94 179 VAL A O 1
ATOM 1481 N N . VAL A 1 180 ? -0.205 7.598 8.708 1.00 89.19 180 VAL A N 1
ATOM 1482 C CA . VAL A 1 180 ? -1.546 8.200 8.677 1.00 89.19 180 VAL A CA 1
ATOM 1483 C C . VAL A 1 180 ? -2.624 7.184 9.035 1.00 89.19 180 VAL A C 1
ATOM 1485 O O . VAL A 1 180 ? -3.495 7.481 9.844 1.00 89.19 180 VAL A O 1
ATOM 1488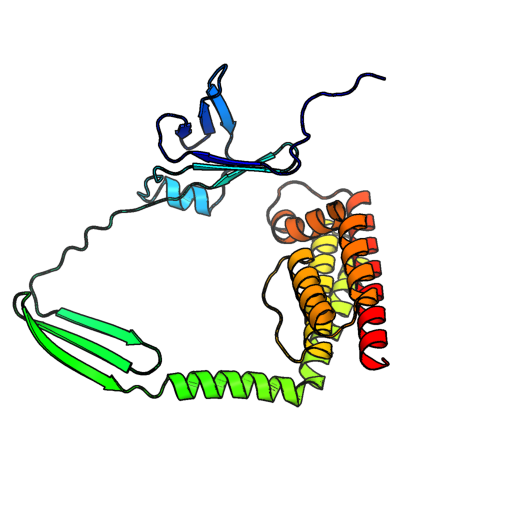 N N . TYR A 1 181 ? -2.536 5.958 8.522 1.00 88.75 181 TYR A N 1
ATOM 1489 C CA . TYR A 1 181 ? -3.472 4.905 8.906 1.00 88.75 181 TYR A CA 1
ATOM 1490 C C . TYR A 1 181 ? -3.423 4.608 10.408 1.00 88.75 181 TYR A C 1
ATOM 1492 O O . TYR A 1 181 ? -4.464 4.526 11.052 1.00 88.75 181 TYR A O 1
ATOM 1500 N N . ASN A 1 182 ? -2.227 4.482 10.988 1.00 86.19 182 ASN A N 1
ATOM 1501 C CA . ASN A 1 182 ? -2.095 4.229 12.420 1.00 86.19 182 ASN A CA 1
ATOM 1502 C C . ASN A 1 182 ? -2.595 5.412 13.264 1.00 86.19 182 ASN A C 1
ATOM 1504 O O . ASN A 1 182 ? -3.237 5.187 14.282 1.00 86.19 182 ASN A O 1
ATOM 1508 N N . GLU A 1 183 ? -2.347 6.650 12.825 1.00 82.00 183 GLU A N 1
ATOM 1509 C CA . GLU A 1 183 ? -2.825 7.864 13.495 1.00 82.00 183 GLU A CA 1
ATOM 1510 C C . GLU A 1 183 ? -4.350 7.994 13.496 1.00 82.00 183 GLU A C 1
ATOM 1512 O O . GLU A 1 183 ? -4.900 8.472 14.482 1.00 82.00 183 GLU A O 1
ATOM 1517 N N . LEU A 1 184 ? -5.016 7.625 12.398 1.00 80.81 184 LEU A N 1
ATOM 1518 C CA . LEU A 1 184 ? -6.461 7.811 12.242 1.00 80.81 184 LEU A CA 1
ATOM 1519 C C . LEU A 1 184 ? -7.272 6.608 12.733 1.00 80.81 184 LEU A C 1
ATOM 1521 O O . LEU A 1 184 ? -8.334 6.785 13.315 1.00 80.81 184 LEU A O 1
ATOM 1525 N N . ILE A 1 185 ? -6.779 5.391 12.498 1.00 82.88 185 ILE A N 1
ATOM 1526 C CA . ILE A 1 185 ? -7.523 4.146 12.749 1.00 82.88 185 ILE A CA 1
ATOM 1527 C C . ILE A 1 185 ? -7.041 3.438 14.024 1.00 82.88 185 ILE A C 1
ATOM 1529 O O . ILE A 1 185 ? -7.770 2.641 14.607 1.00 82.88 185 ILE A O 1
ATOM 1533 N N . GLY A 1 186 ? -5.811 3.702 14.479 1.00 74.94 186 GLY A N 1
ATOM 1534 C CA . GLY A 1 186 ? -5.236 3.052 15.664 1.00 74.94 186 GLY A CA 1
ATOM 1535 C C . GLY A 1 186 ? -4.734 1.622 15.434 1.00 74.94 186 GLY A C 1
ATOM 1536 O O . GLY A 1 186 ? -4.356 0.949 16.392 1.00 74.94 186 GLY A O 1
ATOM 1537 N N . ASP A 1 187 ? -4.683 1.156 14.182 1.00 76.50 187 ASP A N 1
ATOM 1538 C CA . ASP A 1 187 ? -4.247 -0.198 13.814 1.00 76.50 187 ASP A CA 1
ATOM 1539 C C . ASP A 1 187 ? -3.023 -0.185 12.871 1.00 76.50 187 ASP A C 1
ATOM 1541 O O . ASP A 1 187 ? -2.595 0.855 12.356 1.00 76.50 187 ASP A O 1
ATOM 1545 N N . LYS A 1 188 ? -2.381 -1.340 12.678 1.00 80.62 188 LYS A N 1
ATOM 1546 C CA . LYS A 1 188 ? -1.208 -1.515 11.817 1.00 80.62 188 LYS A CA 1
ATOM 1547 C C . LYS A 1 188 ? -1.613 -1.963 10.422 1.00 80.62 188 LYS A C 1
ATOM 1549 O O . LYS A 1 188 ? -2.025 -3.100 10.198 1.00 80.62 188 LYS A O 1
ATOM 1554 N N . LEU A 1 189 ? -1.341 -1.095 9.456 1.00 79.38 189 LEU A N 1
ATOM 1555 C CA . LEU A 1 189 ? -1.612 -1.366 8.055 1.00 79.38 189 LEU A CA 1
ATOM 1556 C C . LEU A 1 189 ? -0.653 -2.419 7.466 1.00 79.38 189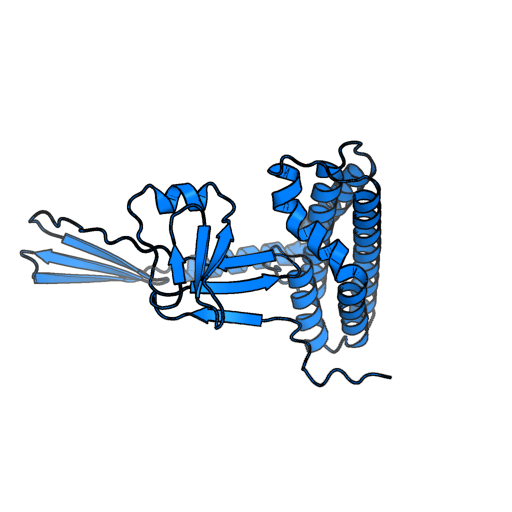 LEU A C 1
ATOM 1558 O O . LEU A 1 189 ? 0.575 -2.272 7.518 1.00 79.38 189 LEU A O 1
ATOM 1562 N N . ARG A 1 190 ? -1.216 -3.477 6.867 1.00 78.69 190 ARG A N 1
ATOM 1563 C CA . ARG A 1 190 ? -0.465 -4.572 6.231 1.00 78.69 190 ARG A CA 1
ATOM 1564 C C . ARG A 1 190 ? -0.414 -4.402 4.711 1.00 78.69 190 ARG A C 1
ATOM 1566 O O . ARG A 1 190 ? -1.365 -3.956 4.076 1.00 78.69 190 ARG A O 1
ATOM 1573 N N . GLY A 1 191 ? 0.702 -4.819 4.116 1.00 80.56 191 GLY A N 1
ATOM 1574 C CA . GLY A 1 191 ? 0.922 -4.766 2.669 1.00 80.56 191 GLY A CA 1
ATOM 1575 C C . GLY A 1 191 ? 2.084 -3.864 2.254 1.00 80.56 191 GLY A C 1
ATOM 1576 O O . GLY A 1 191 ? 2.657 -3.123 3.061 1.00 80.56 191 GLY A O 1
ATOM 1577 N N . HIS A 1 192 ? 2.445 -3.971 0.975 1.00 79.06 192 HIS A N 1
ATOM 1578 C CA . HIS A 1 192 ? 3.645 -3.343 0.410 1.00 79.06 192 HIS A CA 1
ATOM 1579 C C . HIS A 1 192 ? 3.371 -2.450 -0.806 1.00 79.06 192 HIS A C 1
ATOM 1581 O O . HIS A 1 192 ? 4.183 -1.597 -1.116 1.00 79.06 192 HIS A O 1
ATOM 1587 N N . GLN A 1 193 ? 2.220 -2.592 -1.466 1.00 87.38 193 GLN A N 1
ATOM 1588 C CA . GLN A 1 193 ? 1.878 -1.779 -2.637 1.00 87.38 193 GLN A CA 1
ATOM 1589 C C . GLN A 1 193 ? 1.245 -0.457 -2.204 1.00 87.38 193 GLN A C 1
ATOM 1591 O O . GLN A 1 193 ? 0.218 -0.476 -1.522 1.00 87.38 193 GLN A O 1
ATOM 1596 N N . ILE A 1 194 ? 1.810 0.675 -2.631 1.00 90.44 194 ILE A N 1
ATOM 1597 C CA . ILE A 1 194 ? 1.343 2.029 -2.290 1.00 90.44 194 ILE A CA 1
ATOM 1598 C C . ILE A 1 194 ? -0.159 2.184 -2.560 1.00 90.44 194 ILE A C 1
ATOM 1600 O O . ILE A 1 194 ? -0.918 2.548 -1.664 1.00 90.44 194 ILE A O 1
ATOM 1604 N N . ARG A 1 195 ? -0.621 1.838 -3.765 1.00 92.69 195 ARG A N 1
ATOM 1605 C CA . ARG A 1 195 ? -2.034 1.939 -4.166 1.00 92.69 195 ARG A CA 1
ATOM 1606 C C . ARG A 1 195 ? -2.932 1.051 -3.315 1.00 92.69 195 ARG A C 1
ATOM 1608 O O . ARG A 1 195 ? -4.042 1.449 -2.978 1.00 92.69 195 ARG A O 1
ATOM 1615 N N . GLY A 1 196 ? -2.451 -0.138 -2.950 1.00 90.88 196 GLY A N 1
ATOM 1616 C CA . GLY A 1 196 ? -3.175 -1.057 -2.072 1.00 90.88 196 GLY A CA 1
ATOM 1617 C C . GLY A 1 196 ? -3.333 -0.508 -0.654 1.00 90.88 196 GLY A C 1
ATOM 1618 O O . GLY A 1 196 ? -4.383 -0.680 -0.044 1.00 90.88 196 GLY A O 1
ATOM 1619 N N . LEU A 1 197 ? -2.319 0.188 -0.145 1.00 94.25 197 LEU A N 1
ATOM 1620 C CA . LEU A 1 197 ? -2.339 0.796 1.186 1.00 94.25 197 LEU A CA 1
ATOM 1621 C C . LEU A 1 197 ? -3.238 2.026 1.237 1.00 94.25 197 LEU A C 1
ATOM 1623 O O . LEU A 1 197 ? -4.028 2.157 2.165 1.00 94.25 197 LEU A O 1
ATOM 1627 N N . ILE A 1 198 ? -3.175 2.883 0.214 1.00 95.31 198 ILE A N 1
ATOM 1628 C CA . ILE A 1 198 ? -4.105 4.009 0.079 1.00 95.31 198 ILE A CA 1
ATOM 1629 C C . ILE A 1 198 ? -5.537 3.484 -0.075 1.00 95.31 198 ILE A C 1
ATOM 1631 O O . ILE A 1 198 ? -6.451 4.036 0.520 1.00 95.31 198 ILE A O 1
ATOM 1635 N N . GLY A 1 199 ? -5.740 2.393 -0.821 1.00 94.31 199 GLY A N 1
ATOM 1636 C CA . GLY A 1 199 ? -7.049 1.756 -0.960 1.00 94.31 199 GLY A CA 1
ATOM 1637 C C . GLY A 1 199 ? -7.610 1.235 0.366 1.00 94.31 199 GLY A C 1
ATOM 1638 O O . GLY A 1 199 ? -8.787 1.435 0.643 1.00 94.31 199 GLY A O 1
ATOM 1639 N N . GLN A 1 200 ? -6.774 0.614 1.203 1.00 93.19 200 GLN A N 1
ATOM 1640 C CA . GLN A 1 200 ? -7.167 0.184 2.550 1.00 93.19 200 GLN A CA 1
ATOM 1641 C C . GLN A 1 200 ? -7.480 1.377 3.466 1.00 93.19 200 GLN A C 1
ATOM 1643 O O . GLN A 1 200 ? -8.494 1.355 4.155 1.00 93.19 200 GLN A O 1
ATOM 1648 N N . LEU A 1 201 ? -6.665 2.439 3.430 1.00 91.12 201 LEU A N 1
ATOM 1649 C CA . LEU A 1 201 ? -6.947 3.681 4.157 1.00 91.12 201 LEU A CA 1
ATOM 1650 C C . LEU A 1 201 ? -8.277 4.303 3.711 1.00 91.12 201 LEU A C 1
ATOM 1652 O O . LEU A 1 201 ? -9.105 4.639 4.547 1.00 91.12 201 LEU A O 1
ATOM 1656 N N . ALA A 1 202 ? -8.503 4.412 2.402 1.00 93.94 202 ALA A N 1
ATOM 1657 C CA . ALA A 1 202 ? -9.740 4.947 1.847 1.00 93.94 202 ALA A CA 1
ATOM 1658 C C . ALA A 1 202 ? -10.958 4.100 2.244 1.00 93.94 202 ALA A C 1
ATOM 1660 O O . ALA A 1 202 ? -12.001 4.656 2.561 1.00 93.94 202 ALA A O 1
ATOM 1661 N N . LEU A 1 203 ? -10.827 2.771 2.277 1.00 91.31 203 LEU A N 1
ATOM 1662 C CA . LEU A 1 203 ? -11.903 1.890 2.726 1.00 91.31 203 LEU A CA 1
ATOM 1663 C C . LEU A 1 203 ? -12.281 2.152 4.190 1.00 91.31 203 LEU A C 1
ATOM 1665 O O . LEU A 1 203 ? -13.465 2.217 4.507 1.00 91.31 203 LEU A O 1
ATOM 1669 N N . GLU A 1 204 ? -11.298 2.310 5.079 1.00 84.75 204 GLU A N 1
ATOM 1670 C CA . GLU A 1 204 ? -11.578 2.629 6.483 1.00 84.75 204 GLU A CA 1
ATOM 1671 C C . GLU A 1 204 ? -12.158 4.037 6.654 1.00 84.75 204 GLU A C 1
ATOM 1673 O O . GLU A 1 204 ? -13.106 4.217 7.413 1.00 84.75 204 GLU A O 1
ATOM 1678 N N . LEU A 1 205 ? -11.676 5.032 5.908 1.00 83.69 205 LEU A N 1
ATOM 1679 C CA . LEU A 1 205 ? -12.249 6.383 5.931 1.00 83.69 205 LEU A CA 1
ATOM 1680 C C . LEU A 1 205 ? -13.703 6.403 5.431 1.00 83.69 205 LEU A C 1
ATOM 1682 O O . LEU A 1 205 ? -14.549 7.068 6.022 1.00 83.69 205 LEU A O 1
ATOM 1686 N N . GLU A 1 206 ? -14.015 5.621 4.394 1.00 86.69 206 GLU A N 1
ATOM 1687 C CA . GLU A 1 206 ? -15.365 5.490 3.832 1.00 86.69 206 GLU A CA 1
ATOM 1688 C C . GLU A 1 206 ? -16.336 4.878 4.851 1.00 86.69 206 GLU A C 1
ATOM 1690 O O . GLU A 1 206 ? -17.438 5.393 5.032 1.00 86.69 206 GLU A O 1
ATOM 1695 N N . LYS A 1 207 ? -15.904 3.847 5.594 1.00 80.81 207 LYS A N 1
ATOM 1696 C CA . LYS A 1 207 ? -16.688 3.255 6.695 1.00 80.81 207 LYS A CA 1
ATOM 1697 C C . LYS A 1 207 ? -16.996 4.248 7.817 1.00 80.81 207 LYS A C 1
ATOM 1699 O O . LYS A 1 207 ? -18.018 4.101 8.478 1.00 80.81 207 LYS A O 1
ATOM 1704 N N . ASN A 1 208 ? -16.124 5.233 8.027 1.00 78.06 208 ASN A N 1
ATOM 1705 C CA . ASN A 1 208 ? -16.264 6.257 9.062 1.00 78.06 208 ASN A CA 1
ATOM 1706 C C . ASN A 1 208 ? -16.886 7.569 8.537 1.00 78.06 208 ASN A C 1
ATOM 1708 O O . ASN A 1 208 ? -16.920 8.556 9.261 1.00 78.06 208 ASN A O 1
ATOM 1712 N N . GLY A 1 209 ? -17.401 7.594 7.300 1.00 80.06 209 GLY A N 1
ATOM 1713 C CA . GLY A 1 209 ? -18.166 8.726 6.758 1.00 80.06 209 GLY A CA 1
ATOM 1714 C C . GLY A 1 209 ? -17.349 9.836 6.080 1.00 80.06 209 GLY A C 1
ATOM 1715 O O . GLY A 1 209 ? -17.938 10.796 5.582 1.00 80.06 209 GLY A O 1
ATOM 1716 N N . PHE A 1 210 ? -16.025 9.699 5.969 1.00 86.81 210 PHE A N 1
ATOM 1717 C CA . PHE A 1 210 ? -15.119 10.695 5.370 1.00 86.81 210 PHE A CA 1
ATOM 1718 C C . PHE A 1 210 ? -15.086 10.611 3.833 1.00 86.81 210 PHE A C 1
ATOM 1720 O O . PHE A 1 210 ? -14.074 10.293 3.205 1.00 86.81 210 PHE A O 1
ATOM 1727 N N . THR A 1 211 ? -16.243 10.820 3.205 1.00 88.19 211 THR A N 1
ATOM 1728 C CA . THR A 1 211 ? -16.446 10.597 1.760 1.00 88.19 211 THR A CA 1
ATOM 1729 C C . THR A 1 211 ? -15.660 11.563 0.866 1.00 88.19 211 THR A C 1
ATOM 1731 O O . THR A 1 211 ? -15.178 11.153 -0.194 1.00 88.19 211 THR A O 1
ATO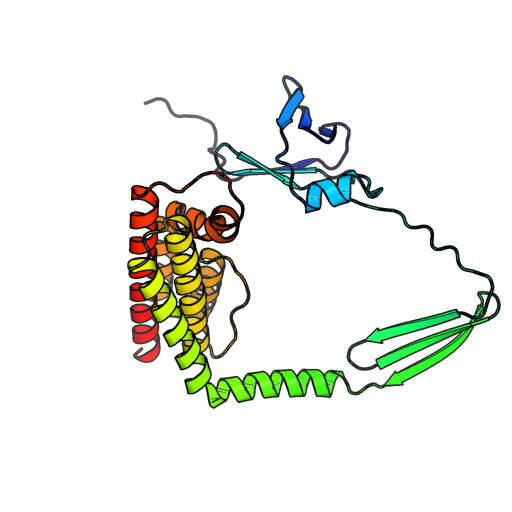M 1734 N N . GLU A 1 212 ? -15.456 12.809 1.297 1.00 89.25 212 GLU A N 1
ATOM 1735 C CA . GLU A 1 212 ? -14.684 13.809 0.548 1.00 89.25 212 GLU A CA 1
ATOM 1736 C C . GLU A 1 212 ? -13.182 13.489 0.547 1.00 89.25 212 GLU A C 1
ATOM 1738 O O . GLU A 1 212 ? -12.530 13.526 -0.499 1.00 89.25 212 GLU A O 1
ATOM 1743 N N . GLU A 1 213 ? -12.619 13.082 1.684 1.00 90.69 213 GLU A N 1
ATOM 1744 C CA . GLU A 1 213 ? -11.230 12.626 1.798 1.00 90.69 213 GLU A CA 1
ATOM 1745 C C . GLU A 1 213 ? -10.988 11.381 0.944 1.00 90.69 213 GLU A C 1
ATOM 1747 O O . GLU A 1 213 ? -9.992 11.286 0.221 1.00 90.69 213 GLU A O 1
ATOM 1752 N N . VAL A 1 214 ? -11.933 10.439 0.972 1.00 92.75 214 VAL A N 1
ATOM 1753 C CA . VAL A 1 214 ? -11.898 9.227 0.147 1.00 92.75 214 VAL A CA 1
ATOM 1754 C C . VAL A 1 214 ? -11.888 9.572 -1.335 1.00 92.75 214 VAL A C 1
ATOM 1756 O O . VAL A 1 214 ? -11.110 8.984 -2.094 1.00 92.75 214 VAL A O 1
ATOM 1759 N N . LYS A 1 215 ? -12.711 10.535 -1.758 1.00 95.75 215 LYS A N 1
ATOM 1760 C CA . LYS A 1 215 ? -12.737 11.015 -3.140 1.00 95.75 215 LYS A CA 1
ATOM 1761 C C . LYS A 1 215 ? -11.390 11.612 -3.541 1.00 95.75 215 LYS A C 1
ATOM 1763 O O . LYS A 1 215 ? -10.833 11.184 -4.549 1.00 95.75 215 LYS A O 1
ATOM 1768 N N . LYS A 1 216 ? -10.799 12.486 -2.716 1.00 97.12 216 LYS A N 1
ATOM 1769 C CA . LYS A 1 216 ? -9.462 13.058 -2.971 1.00 97.12 216 LYS A CA 1
ATOM 1770 C C . LYS A 1 216 ? -8.389 11.973 -3.138 1.00 97.12 216 LYS A C 1
ATOM 1772 O O . LYS A 1 216 ? -7.588 12.041 -4.072 1.00 97.12 216 LYS A O 1
ATOM 1777 N N . LEU A 1 217 ? -8.384 10.950 -2.277 1.00 95.50 217 LEU A N 1
ATOM 1778 C CA . LEU A 1 217 ? -7.440 9.825 -2.366 1.00 95.50 217 LEU A CA 1
ATOM 1779 C C . LEU A 1 217 ? -7.655 8.983 -3.635 1.00 95.50 217 LEU A C 1
ATOM 1781 O O . LEU A 1 217 ? -6.686 8.637 -4.318 1.00 95.50 217 LEU A O 1
ATOM 1785 N N . LYS A 1 218 ? -8.911 8.662 -3.975 1.00 94.81 218 LYS A N 1
ATOM 1786 C CA . LYS A 1 218 ? -9.264 7.908 -5.192 1.00 94.81 218 LYS A CA 1
ATOM 1787 C C . LYS A 1 218 ? -8.861 8.690 -6.452 1.00 94.81 218 LYS A C 1
ATOM 1789 O O . LYS A 1 218 ? -8.204 8.121 -7.327 1.00 94.81 218 LYS A O 1
ATOM 1794 N N . ASP A 1 219 ? -9.157 9.986 -6.508 1.00 95.56 219 ASP A N 1
ATOM 1795 C CA . ASP A 1 219 ? -8.804 10.868 -7.628 1.00 95.56 219 ASP A CA 1
ATOM 1796 C C . ASP A 1 219 ? -7.284 10.998 -7.790 1.00 95.56 219 ASP A C 1
ATOM 1798 O O . ASP A 1 219 ? -6.766 10.955 -8.910 1.00 95.56 219 ASP A O 1
ATOM 1802 N N . PHE A 1 220 ? -6.542 11.073 -6.680 1.00 97.00 220 PHE A N 1
ATOM 1803 C CA . PHE A 1 220 ? -5.081 11.071 -6.703 1.00 97.00 220 PHE A CA 1
ATOM 1804 C C . PHE A 1 220 ? -4.511 9.789 -7.321 1.00 97.00 220 PHE A C 1
ATOM 1806 O O . PHE A 1 220 ? -3.629 9.861 -8.180 1.00 97.00 220 PHE A O 1
ATOM 1813 N N . ILE A 1 221 ? -5.021 8.615 -6.922 1.00 93.00 221 ILE A N 1
ATOM 1814 C CA . ILE A 1 221 ? -4.582 7.327 -7.485 1.00 93.00 221 ILE A CA 1
ATOM 1815 C C . ILE A 1 221 ? -4.848 7.276 -8.990 1.00 93.00 221 ILE A C 1
ATOM 1817 O O . ILE A 1 221 ? -4.000 6.796 -9.743 1.00 93.00 221 ILE A O 1
ATOM 1821 N N . VAL A 1 222 ? -6.024 7.732 -9.432 1.00 91.06 222 VAL A N 1
ATOM 1822 C CA . VAL A 1 222 ? -6.410 7.703 -10.849 1.00 91.06 222 VAL A CA 1
ATOM 1823 C C . VAL A 1 222 ? -5.513 8.622 -11.674 1.00 91.06 222 VAL A C 1
ATOM 1825 O O . VAL A 1 222 ? -4.994 8.186 -12.701 1.00 91.06 222 VAL A O 1
ATOM 1828 N N . ARG A 1 223 ? -5.286 9.854 -11.206 1.00 93.19 223 ARG A N 1
ATOM 1829 C CA . ARG A 1 223 ? -4.455 10.862 -11.882 1.00 93.19 223 ARG A CA 1
ATOM 1830 C C . ARG A 1 223 ? -2.987 10.448 -11.997 1.00 93.19 223 ARG A C 1
ATOM 1832 O O . ARG A 1 223 ? -2.376 10.699 -13.025 1.00 93.19 223 ARG A O 1
ATOM 1839 N N . ASN A 1 224 ? -2.441 9.791 -10.973 1.00 91.44 224 ASN A N 1
ATOM 1840 C CA . ASN A 1 224 ? -1.014 9.453 -10.884 1.00 91.44 224 ASN A CA 1
ATOM 1841 C C . ASN A 1 224 ? -0.728 7.955 -11.085 1.00 91.44 224 ASN A C 1
ATOM 1843 O O . ASN A 1 224 ? 0.298 7.441 -10.635 1.00 91.44 224 ASN A O 1
ATOM 1847 N N . ARG A 1 225 ? -1.648 7.222 -11.723 1.00 86.81 225 ARG A N 1
ATOM 1848 C CA . ARG A 1 225 ? -1.638 5.752 -11.765 1.00 86.81 225 ARG A CA 1
ATOM 1849 C C . ARG A 1 225 ? -0.336 5.154 -12.295 1.00 86.81 225 ARG A C 1
ATOM 1851 O O . ARG A 1 225 ? 0.120 4.152 -11.739 1.00 86.81 225 ARG A O 1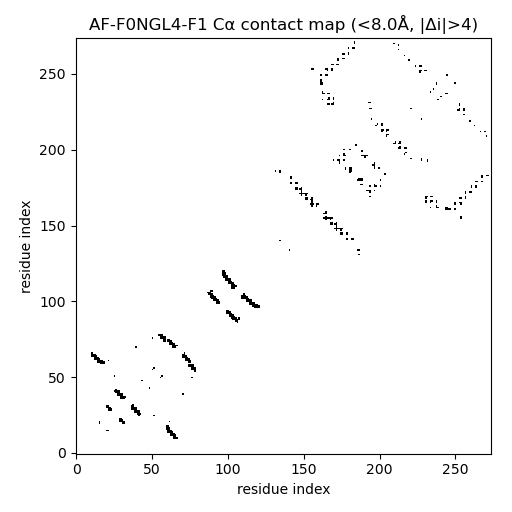
ATOM 1858 N N . ASP A 1 226 ? 0.207 5.727 -13.364 1.00 80.69 226 ASP A N 1
ATOM 1859 C CA . ASP A 1 226 ? 1.388 5.196 -14.049 1.00 80.69 226 ASP A CA 1
ATOM 1860 C C . ASP A 1 226 ? 2.655 5.446 -13.225 1.00 80.69 226 ASP A C 1
ATOM 1862 O O . ASP A 1 226 ? 3.429 4.520 -12.994 1.00 80.69 226 ASP A O 1
ATOM 1866 N N . THR A 1 227 ? 2.800 6.642 -12.652 1.00 85.62 227 THR A N 1
ATOM 1867 C CA . THR A 1 227 ? 3.899 6.973 -11.735 1.00 85.62 227 THR A CA 1
ATOM 1868 C C . THR A 1 227 ? 3.848 6.145 -10.450 1.00 85.62 227 THR A C 1
ATOM 1870 O O . THR A 1 227 ? 4.876 5.672 -9.976 1.00 85.62 227 THR A O 1
ATOM 1873 N N . LEU A 1 228 ? 2.654 5.901 -9.896 1.00 86.88 228 LEU A N 1
ATOM 1874 C CA . LEU A 1 228 ? 2.481 5.033 -8.725 1.00 86.88 228 LEU A CA 1
ATOM 1875 C C . LEU A 1 228 ? 2.799 3.566 -9.038 1.00 86.88 228 LEU A C 1
ATOM 1877 O O . LEU A 1 228 ? 3.359 2.872 -8.194 1.00 86.88 228 LEU A O 1
ATOM 1881 N N . LEU A 1 229 ? 2.456 3.085 -10.238 1.00 83.56 229 LEU A N 1
ATOM 1882 C CA . LEU A 1 229 ? 2.852 1.750 -10.689 1.00 83.56 229 LEU A CA 1
ATOM 1883 C C . LEU A 1 229 ? 4.377 1.651 -10.809 1.00 83.56 229 LEU A C 1
ATOM 1885 O O . LEU A 1 229 ? 4.951 0.686 -10.318 1.00 83.56 229 LEU A O 1
ATOM 1889 N N . LEU A 1 230 ? 5.016 2.657 -11.410 1.00 79.56 230 LEU A N 1
ATOM 1890 C CA . LEU A 1 230 ? 6.468 2.719 -11.547 1.00 79.56 230 LEU A CA 1
ATOM 1891 C C . LEU A 1 230 ? 7.167 2.717 -10.181 1.00 79.56 230 LEU A C 1
ATOM 1893 O O . LEU A 1 230 ? 8.097 1.943 -9.978 1.00 79.56 230 LEU A O 1
ATOM 1897 N N . LEU A 1 231 ? 6.694 3.533 -9.233 1.00 82.94 231 LEU A N 1
ATOM 1898 C CA . LEU A 1 231 ? 7.197 3.549 -7.856 1.00 82.94 231 LEU A CA 1
ATOM 1899 C C . LEU A 1 231 ? 7.109 2.155 -7.217 1.00 82.94 231 LEU A C 1
ATOM 1901 O O . LEU A 1 231 ? 8.096 1.675 -6.669 1.00 82.94 231 LEU A O 1
ATOM 1905 N N . GLU A 1 232 ? 5.977 1.461 -7.347 1.00 82.81 232 GLU A N 1
ATOM 1906 C CA . GLU A 1 232 ? 5.818 0.101 -6.811 1.00 82.81 232 GLU A CA 1
ATOM 1907 C C . GLU A 1 232 ? 6.726 -0.936 -7.499 1.00 82.81 232 GLU A C 1
ATOM 1909 O O . GLU A 1 232 ? 7.226 -1.852 -6.845 1.00 82.81 232 GLU A O 1
ATOM 1914 N N . GLU A 1 233 ? 6.957 -0.813 -8.808 1.00 73.38 233 GLU A N 1
ATOM 1915 C CA . GLU A 1 233 ? 7.858 -1.700 -9.556 1.00 73.38 233 GLU A CA 1
ATOM 1916 C C . GLU A 1 233 ? 9.338 -1.425 -9.233 1.00 73.38 233 GLU A C 1
ATOM 1918 O O . GLU A 1 233 ? 10.155 -2.354 -9.216 1.00 73.38 233 GLU A O 1
ATOM 1923 N N . SER A 1 234 ? 9.679 -0.176 -8.895 1.00 65.25 234 SER A N 1
ATOM 1924 C CA . SER A 1 234 ? 11.038 0.266 -8.556 1.00 65.25 234 SER A CA 1
ATOM 1925 C C . SER A 1 234 ? 11.624 -0.452 -7.335 1.00 65.25 234 SER A C 1
ATOM 1927 O O . SER A 1 234 ? 12.833 -0.667 -7.276 1.00 65.25 234 SER A O 1
ATOM 1929 N N . TYR A 1 235 ? 10.787 -0.950 -6.414 1.00 55.69 235 TYR A N 1
ATOM 1930 C CA . TYR A 1 235 ? 11.232 -1.770 -5.279 1.00 55.69 235 TYR A CA 1
ATOM 1931 C C . TYR A 1 235 ? 12.065 -2.988 -5.719 1.00 55.69 235 TYR A C 1
ATOM 1933 O O . TYR A 1 235 ? 13.002 -3.407 -5.024 1.00 55.69 235 TYR A O 1
ATOM 1941 N N . VAL A 1 236 ? 11.724 -3.562 -6.877 1.00 53.94 236 VAL A N 1
ATOM 1942 C CA . VAL A 1 236 ? 12.435 -4.687 -7.500 1.00 53.94 236 VAL A CA 1
ATOM 1943 C C . VAL A 1 236 ? 13.355 -4.187 -8.616 1.00 53.94 236 VAL A C 1
ATOM 1945 O O . VAL A 1 236 ? 14.499 -4.627 -8.697 1.00 53.94 236 VAL A O 1
ATOM 1948 N N . GLY A 1 237 ? 12.886 -3.248 -9.442 1.00 56.50 237 GLY A N 1
ATOM 1949 C CA . GLY A 1 237 ? 13.624 -2.714 -10.588 1.00 56.50 237 GLY A CA 1
ATOM 1950 C C . GLY A 1 237 ? 14.906 -1.978 -10.199 1.00 56.50 237 GLY A C 1
ATOM 1951 O O . GLY A 1 237 ? 15.976 -2.344 -10.667 1.00 56.50 237 GLY A O 1
ATOM 1952 N N . SER A 1 238 ? 14.840 -1.028 -9.265 1.00 55.75 238 SER A N 1
ATOM 1953 C CA . SER A 1 238 ? 15.978 -0.171 -8.891 1.00 55.75 238 SER A CA 1
ATOM 1954 C C . SER A 1 238 ? 17.135 -0.907 -8.212 1.00 55.75 238 SER A C 1
ATOM 1956 O O . SER A 1 238 ? 18.218 -0.348 -8.076 1.00 55.75 238 SER A O 1
ATOM 1958 N N . ARG A 1 239 ? 16.913 -2.137 -7.731 1.00 53.66 239 ARG A N 1
ATOM 1959 C CA . ARG A 1 239 ? 17.928 -2.937 -7.022 1.00 53.66 239 ARG A CA 1
ATOM 1960 C C . ARG A 1 239 ? 18.461 -4.113 -7.829 1.00 53.66 239 ARG A C 1
ATOM 1962 O O . ARG A 1 239 ? 19.520 -4.634 -7.496 1.00 53.66 239 ARG A O 1
ATOM 1969 N N . TYR A 1 240 ? 17.709 -4.571 -8.825 1.00 51.09 240 TYR A N 1
ATOM 1970 C CA . TYR A 1 240 ? 17.989 -5.835 -9.506 1.00 51.09 240 TYR A CA 1
ATOM 1971 C C . TYR A 1 240 ? 17.874 -5.756 -11.035 1.00 51.09 240 TYR A C 1
ATOM 1973 O O . TYR A 1 240 ? 18.061 -6.780 -11.688 1.00 51.09 240 TYR A O 1
ATOM 1981 N N . SER A 1 241 ? 17.536 -4.595 -11.609 1.00 56.75 241 SER A N 1
ATOM 1982 C CA . SER A 1 241 ? 17.521 -4.375 -13.061 1.00 56.75 241 SER A CA 1
ATOM 1983 C C . SER A 1 241 ? 18.882 -3.880 -13.556 1.00 56.75 241 SER A C 1
ATOM 1985 O O . SER A 1 241 ? 19.582 -3.182 -12.831 1.00 56.75 241 SER A O 1
ATOM 1987 N N . GLU A 1 242 ? 19.236 -4.240 -14.791 1.00 50.94 242 GLU A N 1
ATOM 1988 C CA . GLU A 1 242 ? 20.465 -3.796 -15.475 1.00 50.94 242 GLU A CA 1
ATOM 1989 C C . GLU A 1 242 ? 20.298 -2.427 -16.164 1.00 50.94 242 GLU A C 1
ATOM 1991 O O . GLU A 1 242 ? 21.276 -1.835 -16.606 1.00 50.94 242 GLU A O 1
ATOM 1996 N N . GLU A 1 243 ? 19.061 -1.928 -16.256 1.00 57.03 243 GLU A N 1
ATOM 1997 C CA . GLU A 1 243 ? 18.713 -0.659 -16.903 1.00 57.03 243 GLU A CA 1
ATOM 1998 C C . GLU A 1 243 ? 18.586 0.471 -15.873 1.00 57.03 243 GLU A C 1
ATOM 2000 O O . GLU A 1 243 ? 17.861 0.333 -14.882 1.00 57.03 243 GLU A O 1
ATOM 2005 N N . ASP A 1 244 ? 19.252 1.596 -16.139 1.00 57.84 244 ASP A N 1
ATOM 2006 C CA . ASP A 1 244 ? 19.126 2.820 -15.350 1.00 57.84 244 ASP A CA 1
ATOM 2007 C C . ASP A 1 244 ? 17.846 3.595 -15.690 1.00 57.84 244 ASP A C 1
ATOM 2009 O O . ASP A 1 244 ? 17.405 3.650 -16.840 1.00 57.84 244 ASP A O 1
ATOM 2013 N N . LEU A 1 245 ? 17.245 4.218 -14.674 1.00 65.25 245 LEU A N 1
ATOM 2014 C CA . LEU A 1 245 ? 16.075 5.079 -14.846 1.00 65.25 245 LEU A CA 1
ATOM 2015 C C . LEU A 1 245 ? 16.443 6.411 -15.506 1.00 65.25 245 LEU A C 1
ATOM 2017 O O . LEU A 1 245 ? 17.448 7.028 -15.159 1.00 65.25 245 LEU A O 1
ATOM 2021 N N . GLU A 1 246 ? 15.570 6.915 -16.382 1.00 71.38 246 GLU A N 1
ATOM 2022 C CA . GLU A 1 246 ? 15.727 8.265 -16.925 1.00 71.38 246 GLU A CA 1
ATOM 2023 C C . GLU A 1 246 ? 15.425 9.338 -15.864 1.00 71.38 246 GLU A C 1
ATOM 2025 O O . GLU A 1 246 ? 14.578 9.184 -14.971 1.00 71.38 246 GLU A O 1
ATOM 2030 N N . GLU A 1 247 ? 16.104 10.476 -15.989 1.00 70.62 247 GLU A N 1
ATOM 2031 C CA . GLU A 1 247 ? 15.994 11.591 -15.048 1.00 70.62 247 GLU A CA 1
ATOM 2032 C C . GLU A 1 247 ? 14.583 12.202 -15.019 1.00 70.62 247 GLU A C 1
ATOM 2034 O O . GLU A 1 247 ? 14.061 12.503 -13.943 1.00 70.62 247 GLU A O 1
ATOM 2039 N N . ALA A 1 248 ? 13.921 12.309 -16.177 1.00 67.19 248 ALA A N 1
ATOM 2040 C CA . ALA A 1 248 ? 12.557 12.831 -16.283 1.00 67.19 248 ALA A CA 1
ATOM 2041 C C . ALA A 1 248 ? 11.556 11.998 -15.459 1.00 67.19 248 ALA A C 1
ATOM 2043 O O . ALA A 1 248 ? 10.833 12.546 -14.625 1.00 67.19 248 ALA A O 1
ATOM 2044 N N . PHE A 1 249 ? 11.589 10.667 -15.598 1.00 76.31 249 PHE A N 1
ATOM 2045 C CA . PHE A 1 249 ? 10.734 9.762 -14.818 1.00 76.31 249 PHE A CA 1
ATOM 2046 C C . PHE A 1 249 ? 11.017 9.836 -13.320 1.00 76.31 249 PHE A C 1
ATOM 2048 O O . PHE A 1 249 ? 10.104 9.765 -12.495 1.00 76.31 249 PHE A O 1
ATOM 2055 N N . THR A 1 250 ? 12.288 9.997 -12.960 1.00 80.31 250 THR A N 1
ATOM 2056 C CA . THR A 1 250 ? 12.710 10.112 -11.566 1.00 80.31 250 THR A CA 1
ATOM 2057 C C . THR A 1 250 ? 12.165 11.389 -10.919 1.00 80.31 250 THR A C 1
ATOM 2059 O O . THR A 1 250 ? 11.670 11.353 -9.788 1.00 80.31 250 THR A O 1
ATOM 2062 N N . ASN A 1 251 ? 12.206 12.513 -11.635 1.00 81.88 251 ASN A N 1
ATOM 2063 C CA . ASN A 1 251 ? 11.680 13.790 -11.153 1.00 81.88 251 ASN A CA 1
ATOM 2064 C C . ASN A 1 251 ? 10.154 13.757 -10.992 1.00 81.88 251 ASN A C 1
ATOM 2066 O O . ASN A 1 251 ? 9.640 14.206 -9.963 1.00 81.88 251 ASN A O 1
ATOM 2070 N N . ASP A 1 252 ? 9.438 13.150 -11.940 1.00 85.00 252 ASP A N 1
ATOM 2071 C CA . ASP A 1 252 ? 7.989 12.950 -11.844 1.00 85.00 252 ASP A CA 1
ATOM 2072 C C . ASP A 1 252 ? 7.613 12.064 -10.650 1.00 85.00 252 ASP A C 1
ATOM 2074 O O . ASP A 1 252 ? 6.678 12.376 -9.908 1.00 85.00 252 ASP A O 1
ATOM 2078 N N . ALA A 1 253 ? 8.373 10.992 -10.405 1.00 87.88 253 ALA A N 1
ATOM 2079 C CA . ALA A 1 253 ? 8.174 10.120 -9.252 1.00 87.88 253 ALA A CA 1
ATOM 2080 C C . ALA A 1 253 ? 8.328 10.880 -7.928 1.00 87.88 253 ALA A C 1
ATOM 2082 O O . ALA A 1 253 ? 7.455 10.795 -7.062 1.00 87.88 253 ALA A O 1
ATOM 2083 N N . ILE A 1 254 ? 9.388 11.680 -7.782 1.00 92.88 254 ILE A N 1
ATOM 2084 C CA . ILE A 1 254 ? 9.610 12.507 -6.586 1.00 92.88 254 ILE A CA 1
ATOM 2085 C C . ILE A 1 254 ? 8.480 13.520 -6.398 1.00 92.88 254 ILE A C 1
ATOM 2087 O O . ILE A 1 254 ? 7.988 13.689 -5.280 1.00 92.88 254 ILE A O 1
ATOM 2091 N N . LYS A 1 255 ? 8.036 14.168 -7.478 1.00 93.94 255 LYS A N 1
ATOM 2092 C CA . LYS A 1 255 ? 6.927 15.125 -7.435 1.00 93.94 255 LYS A CA 1
ATOM 2093 C C . LYS A 1 255 ? 5.639 14.466 -6.942 1.00 93.94 255 LYS A C 1
ATOM 2095 O O . LYS A 1 255 ? 5.031 14.965 -5.998 1.00 93.94 255 LYS A O 1
ATOM 2100 N N . VAL A 1 256 ? 5.264 13.319 -7.510 1.00 95.44 256 VAL A N 1
ATOM 2101 C CA . VAL A 1 256 ? 4.069 12.562 -7.096 1.00 95.44 256 VAL A CA 1
ATOM 2102 C C . VAL A 1 256 ? 4.164 12.118 -5.637 1.00 95.44 256 VAL A C 1
ATOM 2104 O O . VAL A 1 256 ? 3.180 12.207 -4.907 1.00 95.44 256 VAL A O 1
ATOM 2107 N N . VAL A 1 257 ? 5.341 11.688 -5.174 1.00 96.12 257 VAL A N 1
ATOM 2108 C CA . VAL A 1 257 ? 5.566 11.330 -3.764 1.00 96.12 257 VAL A CA 1
ATOM 2109 C C . VAL A 1 257 ? 5.322 12.520 -2.831 1.00 96.12 257 VAL A C 1
ATOM 2111 O O . VAL A 1 257 ? 4.649 12.368 -1.811 1.00 96.12 257 VAL A O 1
ATOM 2114 N N . ILE A 1 258 ? 5.830 13.705 -3.180 1.00 97.31 258 ILE A N 1
ATOM 2115 C CA . ILE A 1 258 ? 5.619 14.931 -2.395 1.00 97.31 258 ILE A CA 1
ATOM 2116 C C . ILE A 1 258 ? 4.134 15.306 -2.372 1.00 97.31 258 ILE A C 1
ATOM 2118 O O . ILE A 1 258 ? 3.591 15.561 -1.298 1.00 97.31 258 ILE A O 1
ATOM 2122 N N . GLU A 1 259 ? 3.467 15.307 -3.531 1.00 97.75 259 GLU A N 1
ATOM 2123 C CA . GLU A 1 259 ? 2.033 15.608 -3.614 1.00 97.75 259 GLU A CA 1
ATOM 2124 C C . GLU A 1 259 ? 1.199 14.632 -2.773 1.00 97.75 259 GLU A C 1
ATOM 2126 O O . GLU A 1 259 ? 0.276 15.054 -2.078 1.00 97.75 259 GLU A O 1
ATOM 2131 N N . LEU A 1 260 ? 1.541 13.339 -2.788 1.00 97.56 260 LEU A N 1
ATOM 2132 C CA . LEU A 1 260 ? 0.841 12.325 -2.006 1.00 97.56 260 LEU A CA 1
ATOM 2133 C C . LEU A 1 260 ? 1.026 12.530 -0.501 1.00 97.56 260 LEU A C 1
ATOM 2135 O O . LEU A 1 260 ? 0.057 12.436 0.244 1.00 97.56 260 LEU A O 1
ATOM 2139 N N . ILE A 1 261 ? 2.245 12.815 -0.040 1.00 96.94 261 ILE A N 1
ATOM 2140 C CA . ILE A 1 261 ? 2.502 13.081 1.383 1.00 96.94 261 ILE A CA 1
ATOM 2141 C C . ILE A 1 261 ? 1.718 14.311 1.851 1.00 96.94 261 ILE A C 1
ATOM 2143 O O . ILE A 1 261 ? 1.074 14.252 2.896 1.00 96.94 261 ILE A O 1
ATOM 2147 N N . ASN A 1 262 ? 1.696 15.382 1.055 1.00 97.25 262 ASN A N 1
ATOM 2148 C CA . ASN A 1 262 ? 0.919 16.582 1.369 1.00 97.25 262 ASN A CA 1
ATOM 2149 C C . ASN A 1 262 ? -0.587 16.288 1.434 1.00 97.25 262 ASN A C 1
ATOM 2151 O O . ASN A 1 262 ? -1.257 16.722 2.368 1.00 97.25 262 ASN A O 1
ATOM 2155 N N . LEU A 1 263 ? -1.111 15.504 0.486 1.00 97.69 263 LEU A N 1
ATOM 2156 C CA . LEU A 1 263 ? -2.508 15.074 0.501 1.00 97.69 263 LEU A CA 1
ATOM 2157 C C . LEU A 1 263 ? -2.830 14.228 1.742 1.00 97.69 263 LEU A C 1
ATOM 2159 O O . LEU A 1 263 ? -3.867 14.415 2.369 1.00 97.69 263 LEU A O 1
ATOM 2163 N N . LEU A 1 264 ? -1.943 13.305 2.118 1.00 96.00 264 LEU A N 1
ATOM 2164 C CA . LEU A 1 264 ? -2.102 12.478 3.315 1.00 96.00 264 LEU A CA 1
ATOM 2165 C C . LEU A 1 264 ? -2.087 13.321 4.599 1.00 96.00 264 LEU A C 1
ATOM 2167 O O . LEU A 1 264 ? -2.844 13.026 5.520 1.00 96.00 264 LEU A O 1
ATOM 2171 N N . GLU A 1 265 ? -1.273 14.378 4.663 1.00 92.00 265 GLU A N 1
ATOM 2172 C CA . GLU A 1 265 ? -1.305 15.346 5.767 1.00 92.00 265 GLU A CA 1
ATOM 2173 C C . GLU A 1 265 ? -2.607 16.137 5.825 1.00 92.00 265 GLU A C 1
ATOM 2175 O O . GLU A 1 265 ? -3.144 16.343 6.913 1.00 92.00 265 GLU A O 1
ATOM 2180 N N . GLU A 1 266 ? -3.109 16.587 4.676 1.00 92.31 266 GLU A N 1
ATOM 2181 C CA . GLU A 1 266 ? -4.384 17.295 4.578 1.00 92.31 266 GLU A CA 1
ATOM 2182 C C . GLU A 1 266 ? -5.534 16.407 5.062 1.00 92.31 266 GLU A C 1
ATOM 2184 O O . GLU A 1 266 ? -6.294 16.815 5.938 1.00 92.31 266 GLU A O 1
ATOM 2189 N N . VAL A 1 267 ? -5.606 15.167 4.566 1.00 88.38 267 VAL A N 1
ATOM 2190 C CA . VAL A 1 267 ? -6.591 14.164 4.999 1.00 88.38 267 VAL A CA 1
ATOM 2191 C C . VAL A 1 267 ? -6.477 13.916 6.502 1.00 88.38 267 VAL A C 1
ATOM 2193 O O . VAL A 1 267 ? -7.479 13.972 7.207 1.00 88.38 267 VAL A O 1
ATOM 2196 N N . ALA A 1 268 ? -5.264 13.708 7.021 1.00 82.25 268 ALA A N 1
ATOM 2197 C CA . ALA A 1 268 ? -5.063 13.457 8.444 1.00 82.25 268 ALA A CA 1
ATOM 2198 C C . ALA A 1 268 ? -5.480 14.640 9.329 1.00 82.25 268 ALA A C 1
ATOM 2200 O O . ALA A 1 268 ? -5.965 14.425 10.437 1.00 82.25 268 ALA A O 1
ATOM 2201 N N . LYS A 1 269 ? -5.288 15.884 8.873 1.00 80.38 269 LYS A N 1
ATOM 2202 C CA . LYS A 1 269 ? -5.756 17.082 9.587 1.00 80.38 269 LYS A CA 1
ATOM 2203 C C . LYS A 1 269 ? -7.275 17.210 9.524 1.00 80.38 269 LYS A C 1
ATOM 2205 O O . LYS A 1 269 ? -7.875 17.448 10.564 1.00 80.38 269 LYS A O 1
ATOM 2210 N N . SER A 1 270 ? -7.873 17.023 8.346 1.00 76.94 270 SER A N 1
ATOM 2211 C CA . SER A 1 270 ? -9.325 17.101 8.142 1.00 76.94 270 SER A CA 1
ATOM 2212 C C . SER A 1 270 ? -10.066 16.122 9.054 1.00 76.94 270 SER A C 1
ATOM 2214 O O . SER A 1 270 ? -10.904 16.530 9.847 1.00 76.94 270 SER A O 1
ATOM 2216 N N . VAL A 1 271 ? -9.648 14.853 9.055 1.00 74.75 271 VAL A N 1
ATOM 2217 C CA . VAL A 1 271 ? -10.262 13.776 9.853 1.00 74.75 271 VAL A CA 1
ATOM 2218 C C . VAL A 1 271 ? -10.112 13.991 11.365 1.00 74.75 271 VAL A C 1
ATOM 2220 O O . VAL A 1 271 ? -10.929 13.506 12.133 1.00 74.75 271 VAL A O 1
ATOM 2223 N N . LYS A 1 272 ? -9.064 14.694 11.818 1.00 71.94 272 LYS A N 1
ATOM 2224 C CA . LYS A 1 272 ? -8.856 15.002 13.247 1.00 71.94 272 LYS A CA 1
ATOM 2225 C C . LYS A 1 272 ? -9.619 16.243 13.722 1.00 71.94 272 LYS A C 1
ATOM 2227 O O . LYS A 1 272 ? -9.723 16.439 14.930 1.00 71.94 272 LYS A O 1
ATOM 2232 N N . LEU A 1 273 ? -10.029 17.117 12.801 1.00 58.00 273 LEU A N 1
ATOM 2233 C CA . LEU A 1 273 ? -10.699 18.392 13.090 1.00 58.00 273 LEU A CA 1
ATOM 2234 C C . LEU A 1 273 ? -12.210 18.351 12.819 1.00 58.00 273 LEU A C 1
ATOM 2236 O O . LEU A 1 273 ? -12.923 19.196 13.360 1.00 58.00 273 LEU A O 1
ATOM 2240 N N . GLY A 1 274 ? -12.662 17.430 11.963 1.00 46.91 274 GLY A N 1
ATOM 2241 C CA . GLY A 1 274 ? -14.071 17.099 11.726 1.00 46.91 274 GLY A CA 1
ATOM 2242 C C . GLY A 1 274 ? -14.596 16.059 12.702 1.00 46.91 274 GLY A C 1
ATOM 2243 O O . GLY A 1 274 ? -15.833 16.036 12.874 1.00 46.91 274 GLY A O 1
#

InterPro domains:
  IPR007842 HEPN domain [PF05168] (144-266)
  IPR007842 HEPN domain [PS50910] (143-267)
  IPR007842 HEPN domain [SM00748] (146-267)

Solvent-accessible surface area (backbone atoms only — not comparable to full-atom values): 15704 Å² total; per-residue (Å²): 135,86,80,76,94,63,88,84,79,90,70,53,74,50,74,41,78,49,59,87,54,38,49,76,72,94,52,35,38,35,36,60,51,103,86,47,75,45,75,42,77,57,85,88,43,75,67,55,52,50,44,69,71,69,72,38,43,76,51,53,47,43,39,39,32,58,54,90,96,44,71,50,76,50,78,47,73,44,64,91,75,88,76,84,78,71,94,62,73,44,78,48,74,49,80,51,65,51,30,38,38,39,38,35,26,50,90,89,38,83,72,45,78,48,75,44,80,36,71,49,43,58,52,52,48,50,50,49,50,47,57,49,49,55,53,70,57,27,67,60,59,44,47,52,40,45,52,49,16,51,51,30,36,53,51,19,72,73,47,87,52,51,38,57,21,44,35,28,31,39,53,13,47,53,37,41,54,41,33,49,40,28,74,75,71,71,48,85,73,77,84,84,47,60,69,59,47,53,48,53,46,34,52,56,36,46,76,71,66,39,55,68,55,29,46,54,54,53,52,49,49,65,76,41,43,67,52,54,50,49,40,56,48,26,71,54,40,53,76,70,50,95,71,81,65,57,68,69,63,40,52,52,41,50,50,52,42,52,54,48,53,53,50,50,51,51,42,53,50,50,69,75,75,106